Protein 2IAI (pdb70)

Radius of gyration: 21.08 Å; Cα contacts (8 Å, |Δi|>4): 193; chains: 1; bounding box: 39×61×48 Å

Nearest PDB structures (foldseek):
  2iai-assembly1_A-2  TM=1.004E+00  e=5.930E-26  Streptomyces coelicolor
  3dcf-assembly1_B  TM=7.028E-01  e=6.590E-08  Thermobifida fusca YX
  5k7f-assembly1_A  TM=7.751E-01  e=2.419E-06  Myxococcus xanthus DK 1622
  3him-assembly1_A  TM=7.488E-01  e=5.216E-06  Rhodococcus jostii
  5gpa-assembly1_A  TM=6.354E-01  e=1.652E-05  Halalkalibacterium halodurans C-125

B-factor: mean 28.63, std 7.21, range [17.25, 61.64]

Organism: Streptomyces coelicolor (strain ATCC BAA-471 / A3(2) / M145) (NCBI:txid100226)

Structure (mmCIF, N/CA/C/O backbone):
data_2IAI
#
_entry.id   2IAI
#
_cell.length_a   61.308
_cell.length_b   61.308
_cell.length_c   113.865
_cell.angle_alpha   90.00
_cell.angle_beta   90.00
_cell.angle_gamma   120.00
#
_symmetry.space_group_name_H-M   'P 32 2 1'
#
loop_
_entity.id
_entity.type
_entity.pdbx_description
1 polymer 'Putative transcriptional regulator SCO3833'
2 water water
#
loop_
_atom_site.group_PDB
_atom_site.id
_atom_site.type_symbol
_atom_site.label_atom_id
_atom_site.label_alt_id
_atom_site.label_comp_id
_atom_site.label_asym_id
_atom_site.label_entity_id
_atom_site.label_seq_id
_atom_site.pdbx_PDB_ins_code
_atom_site.Cartn_x
_atom_site.Cartn_y
_atom_site.Cartn_z
_atom_site.occupancy
_atom_site.B_iso_or_equiv
_atom_site.auth_seq_id
_atom_site.auth_comp_id
_atom_site.auth_asym_id
_atom_site.auth_atom_id
_atom_site.pdbx_PDB_model_num
ATOM 1 N N . GLY A 1 13 ? 38.142 13.949 -14.236 1.00 44.57 -8 GLY A N 1
ATOM 2 C CA . GLY A 1 13 ? 37.110 14.883 -14.780 1.00 43.52 -8 GLY A CA 1
ATOM 3 C C . GLY A 1 13 ? 36.054 14.056 -15.494 1.00 42.60 -8 GLY A C 1
ATOM 4 O O . GLY A 1 13 ? 36.114 12.823 -15.485 1.00 43.65 -8 GLY A O 1
ATOM 5 N N . ARG A 1 14 ? 35.092 14.708 -16.129 1.00 40.46 -7 ARG A N 1
ATOM 6 C CA . ARG A 1 14 ? 34.088 13.968 -16.877 1.00 38.30 -7 ARG A CA 1
ATOM 7 C C . ARG A 1 14 ? 34.728 13.533 -18.195 1.00 37.99 -7 ARG A C 1
ATOM 8 O O . ARG A 1 14 ? 35.375 14.366 -18.847 1.00 40.47 -7 ARG A O 1
ATOM 16 N N . GLU A 1 15 ? 34.573 12.264 -18.566 1.00 34.25 -6 GLU A N 1
ATOM 17 C CA . GLU A 1 15 ? 35.131 11.757 -19.807 1.00 35.36 -6 GLU A CA 1
ATOM 18 C C . GLU A 1 15 ? 34.010 11.580 -20.819 1.00 32.31 -6 GLU A C 1
ATOM 19 O O . GLU A 1 15 ? 33.005 11.020 -20.518 1.00 31.55 -6 GLU A O 1
ATOM 25 N N . ASN A 1 16 ? 34.251 12.015 -22.074 1.00 31.42 -5 ASN A N 1
ATOM 26 C CA . ASN A 1 16 ? 33.277 11.890 -23.137 1.00 30.95 -5 ASN A CA 1
ATOM 27 C C . ASN A 1 16 ? 33.104 10.397 -23.384 1.00 28.97 -5 ASN A C 1
ATOM 28 O O . ASN A 1 16 ? 34.109 9.650 -23.493 1.00 31.05 -5 ASN A O 1
ATOM 33 N N . LEU A 1 17 ? 31.831 9.960 -23.437 1.00 30.94 -4 LEU A N 1
ATOM 34 C CA . LEU A 1 17 ? 31.523 8.577 -23.750 1.00 30.56 -4 LEU A CA 1
ATOM 35 C C . LEU A 1 17 ? 31.346 8.284 -25.234 1.00 31.57 -4 LEU A C 1
ATOM 36 O O . LEU A 1 17 ? 31.187 7.106 -25.637 1.00 32.44 -4 LEU A O 1
ATOM 41 N N . TYR A 1 18 ? 31.421 9.341 -26.040 1.00 31.39 -3 TYR A N 1
ATOM 42 C CA . TYR A 1 18 ? 31.167 9.228 -27.472 1.00 31.71 -3 TYR A CA 1
ATOM 43 C C . TYR A 1 18 ? 29.851 8.492 -27.734 1.00 30.53 -3 TYR A C 1
ATOM 44 O O . TYR A 1 18 ? 29.768 7.557 -28.516 1.00 30.58 -3 TYR A O 1
ATOM 53 N N . PHE A 1 19 ? 28.802 8.992 -27.094 1.00 29.72 -2 PHE A N 1
ATOM 54 C CA . PHE A 1 19 ? 27.461 8.489 -27.331 1.00 30.12 -2 PHE A CA 1
ATOM 55 C C . PHE A 1 19 ? 26.455 9.552 -26.977 1.00 31.11 -2 PHE A C 1
ATOM 56 O O . PHE A 1 19 ? 26.189 9.805 -25.797 1.00 31.22 -2 PHE A O 1
ATOM 64 N N . GLN A 1 20 ? 25.929 10.200 -28.004 1.00 30.50 -1 GLN A N 1
ATOM 65 C CA . GLN A 1 20 ? 24.839 11.174 -27.863 1.00 30.70 -1 GLN A CA 1
ATOM 66 C C . GLN A 1 20 ? 25.161 12.233 -26.800 1.00 31.05 -1 GLN A C 1
ATOM 67 O O . GLN A 1 20 ? 24.309 12.681 -26.074 1.00 31.86 -1 GLN A O 1
ATOM 73 N N . GLY A 1 21 ? 26.408 12.676 -26.785 1.00 31.13 0 GLY A N 1
ATOM 74 C CA . GLY A 1 21 ? 26.794 13.688 -25.852 1.00 30.67 0 GLY A CA 1
ATOM 75 C C . GLY A 1 21 ? 27.013 13.304 -24.406 1.00 31.56 0 GLY A C 1
ATOM 76 O O . GLY A 1 21 ? 27.294 14.183 -23.586 1.00 33.20 0 GLY A O 1
ATOM 85 N N . THR A 1 23 ? 28.603 11.807 -20.955 1.00 30.64 2 THR A N 1
ATOM 86 C CA . THR A 1 23 ? 29.920 11.737 -20.336 1.00 31.12 2 THR A CA 1
ATOM 87 C C . THR A 1 23 ? 29.853 10.858 -19.094 1.00 30.65 2 THR A C 1
ATOM 88 O O . THR A 1 23 ? 28.793 10.584 -18.565 1.00 30.45 2 THR A O 1
ATOM 92 N N . THR A 1 24 ? 31.028 10.472 -18.569 1.00 30.80 3 THR A N 1
ATOM 93 C CA . THR A 1 24 ? 31.088 9.944 -17.225 1.00 31.78 3 THR A CA 1
ATOM 94 C C . THR A 1 24 ? 30.881 11.106 -16.206 1.00 32.42 3 THR A C 1
ATOM 95 O O . THR A 1 24 ? 30.916 12.301 -16.560 1.00 33.11 3 THR A O 1
ATOM 99 N N . ALA A 1 25 ? 30.692 10.730 -14.947 1.00 33.54 4 ALA A N 1
ATOM 100 C CA . ALA A 1 25 ? 30.835 11.663 -13.840 1.00 34.37 4 ALA A CA 1
ATOM 101 C C . ALA A 1 25 ? 32.261 11.584 -13.337 1.00 35.80 4 ALA A C 1
ATOM 102 O O . ALA A 1 25 ? 32.931 10.567 -13.514 1.00 38.67 4 ALA A O 1
ATOM 104 N N . LYS A 1 26 ? 32.719 12.606 -12.631 1.00 37.17 5 LYS A N 1
ATOM 105 C CA . LYS A 1 26 ? 34.082 12.528 -12.045 1.00 37.91 5 LYS A CA 1
ATOM 106 C C . LYS A 1 26 ? 34.087 11.691 -10.789 1.00 39.08 5 LYS A C 1
ATOM 107 O O . LYS A 1 26 ? 33.021 11.307 -10.303 1.00 39.28 5 LYS A O 1
ATOM 109 N N . THR A 1 31 ? 35.851 8.752 0.449 1.00 40.61 10 THR A N 1
ATOM 110 C CA . THR A 1 31 ? 36.117 7.343 0.791 1.00 40.41 10 THR A CA 1
ATOM 111 C C . THR A 1 31 ? 35.040 6.747 1.735 1.00 39.66 10 THR A C 1
ATOM 112 O O . THR A 1 31 ? 35.154 6.817 2.994 1.00 38.45 10 THR A O 1
ATOM 116 N N . PRO A 1 32 ? 33.994 6.120 1.143 1.00 37.98 11 PRO A N 1
ATOM 117 C CA . PRO A 1 32 ? 32.940 5.570 1.958 1.00 37.76 11 PRO A CA 1
ATOM 118 C C . PRO A 1 32 ? 33.290 4.250 2.680 1.00 37.66 11 PRO A C 1
ATOM 119 O O . PRO A 1 32 ? 32.519 3.824 3.553 1.00 37.51 11 PRO A O 1
ATOM 123 N N . GLU A 1 33 ? 34.388 3.581 2.297 1.00 37.02 12 GLU A N 1
ATOM 124 C CA . GLU A 1 33 ? 34.804 2.340 2.996 1.00 35.16 12 GLU A CA 1
ATOM 125 C C . GLU A 1 33 ? 35.367 2.731 4.357 1.00 34.04 12 GLU A C 1
ATOM 126 O O . GLU A 1 33 ? 35.870 3.862 4.505 1.00 34.00 12 GLU A O 1
ATOM 129 N N . THR A 1 34 ? 35.354 1.797 5.334 1.00 31.31 13 THR A N 1
ATOM 130 C CA . THR A 1 34 ? 35.862 2.095 6.657 1.00 29.99 13 THR A CA 1
ATOM 131 C C . THR A 1 34 ? 37.382 2.105 6.641 1.00 28.20 13 THR A C 1
ATOM 132 O O . THR A 1 34 ? 38.008 1.528 5.765 1.00 26.25 13 THR A O 1
ATOM 136 N N . LEU A 1 35 ? 37.991 2.713 7.662 1.00 28.43 14 LEU A N 1
ATOM 137 C CA . LEU A 1 35 ? 39.455 2.671 7.735 1.00 27.51 14 LEU A CA 1
ATOM 138 C C . LEU A 1 35 ? 39.969 1.239 7.745 1.00 27.11 14 LEU A C 1
ATOM 139 O O . LEU A 1 35 ? 40.946 0.894 7.059 1.00 27.48 14 LEU A O 1
ATOM 144 N N . LEU A 1 36 ? 39.356 0.392 8.550 1.00 26.06 15 LEU A N 1
ATOM 145 C CA . LEU A 1 36 ? 39.771 -1.013 8.553 1.00 27.28 15 LEU A CA 1
ATOM 146 C C . LEU A 1 36 ? 39.690 -1.666 7.187 1.00 26.48 15 LEU A C 1
ATOM 147 O O . LEU A 1 36 ? 40.610 -2.400 6.794 1.00 25.85 15 LEU A O 1
ATOM 152 N N . SER A 1 37 ? 38.593 -1.485 6.459 1.00 26.91 16 SER A N 1
ATOM 153 C CA . SER A 1 37 ? 38.464 -2.165 5.194 1.00 27.83 16 SER A CA 1
ATOM 154 C C . SER A 1 37 ? 39.516 -1.619 4.194 1.00 27.44 16 SER A C 1
ATOM 155 O O . SER A 1 37 ? 40.052 -2.389 3.404 1.00 28.27 16 SER A O 1
ATOM 158 N N . VAL A 1 38 ? 39.808 -0.323 4.235 1.00 26.92 17 VAL A N 1
ATOM 159 C CA . VAL A 1 38 ? 40.882 0.285 3.419 1.00 27.04 17 VAL A CA 1
ATOM 160 C C . VAL A 1 38 ? 42.241 -0.336 3.751 1.00 26.92 17 VAL A C 1
ATOM 161 O O . VAL A 1 38 ? 43.011 -0.762 2.869 1.00 26.07 17 VAL A O 1
ATOM 165 N N . ALA A 1 39 ? 42.516 -0.381 5.039 1.00 26.33 18 ALA A N 1
ATOM 166 C CA . ALA A 1 39 ? 43.785 -0.913 5.516 1.00 27.12 18 ALA A CA 1
ATOM 167 C C . ALA A 1 39 ? 43.957 -2.349 5.107 1.00 25.81 18 ALA A C 1
ATOM 168 O O . ALA A 1 39 ? 45.059 -2.762 4.688 1.00 26.79 18 ALA A O 1
ATOM 170 N N . VAL A 1 40 ? 42.909 -3.158 5.252 1.00 26.21 19 VAL A N 1
ATOM 171 C CA . VAL A 1 40 ? 42.998 -4.558 4.842 1.00 26.40 19 VAL A CA 1
ATOM 172 C C . VAL A 1 40 ? 43.359 -4.656 3.350 1.00 26.32 19 VAL A C 1
ATOM 173 O O . VAL A 1 40 ? 44.195 -5.474 2.985 1.00 25.65 19 VAL A O 1
ATOM 177 N N . GLN A 1 41 ? 42.738 -3.833 2.522 1.00 26.47 20 GLN A N 1
ATOM 178 C CA . GLN A 1 41 ? 43.046 -3.858 1.078 1.00 27.01 20 GLN A CA 1
ATOM 179 C C . GLN A 1 41 ? 44.530 -3.552 0.827 1.00 27.20 20 GLN A C 1
ATOM 180 O O . GLN A 1 41 ? 45.141 -4.186 -0.007 1.00 27.19 20 GLN A O 1
ATOM 183 N N . VAL A 1 42 ? 45.066 -2.534 1.497 1.00 25.65 21 VAL A N 1
ATOM 184 C CA . VAL A 1 42 ? 46.468 -2.132 1.338 1.00 26.20 21 VAL A CA 1
ATOM 185 C C . VAL A 1 42 ? 47.386 -3.252 1.825 1.00 24.84 21 VAL A C 1
ATOM 186 O O . VAL A 1 42 ? 48.354 -3.614 1.135 1.00 24.19 21 VAL A O 1
ATOM 190 N N . PHE A 1 43 ? 47.045 -3.841 2.983 1.00 24.05 22 PHE A N 1
ATOM 191 C CA . PHE A 1 43 ? 47.852 -4.925 3.539 1.00 25.23 22 PHE A CA 1
ATOM 192 C C . PHE A 1 43 ? 47.902 -6.128 2.562 1.00 25.61 22 PHE A C 1
ATOM 193 O O . PHE A 1 43 ? 48.926 -6.740 2.387 1.00 26.09 22 PHE A O 1
ATOM 201 N N A ILE A 1 44 ? 46.778 -6.488 1.960 0.50 25.44 23 ILE A N 1
ATOM 202 N N B ILE A 1 44 ? 46.754 -6.451 1.974 0.50 25.05 23 ILE A N 1
ATOM 203 C CA A ILE A 1 44 ? 46.788 -7.587 0.994 0.50 25.58 23 ILE A CA 1
ATOM 204 C CA B ILE A 1 44 ? 46.617 -7.514 0.969 0.50 25.07 23 ILE A CA 1
ATOM 205 C C A ILE A 1 44 ? 47.655 -7.225 -0.206 0.50 26.17 23 ILE A C 1
ATOM 206 C C B ILE A 1 44 ? 47.462 -7.261 -0.287 0.50 25.88 23 ILE A C 1
ATOM 207 O O A ILE A 1 44 ? 48.505 -8.005 -0.617 0.50 26.08 23 ILE A O 1
ATOM 208 O O B ILE A 1 44 ? 48.030 -8.181 -0.872 0.50 25.90 23 ILE A O 1
ATOM 217 N N . GLU A 1 45 ? 47.498 -6.009 -0.713 1.00 26.62 24 GLU A N 1
ATOM 218 C CA . GLU A 1 45 ? 48.268 -5.598 -1.883 1.00 28.32 24 GLU A CA 1
ATOM 219 C C . GLU A 1 45 ? 49.782 -5.571 -1.673 1.00 27.34 24 GLU A C 1
ATOM 220 O O . GLU A 1 45 ? 50.546 -6.135 -2.504 1.00 27.38 24 GLU A O 1
ATOM 226 N N . ARG A 1 46 ? 50.184 -4.938 -0.570 1.00 26.11 25 ARG A N 1
ATOM 227 C CA . ARG A 1 46 ? 51.577 -4.585 -0.264 1.00 27.62 25 ARG A CA 1
ATOM 228 C C . ARG A 1 46 ? 52.259 -5.564 0.687 1.00 28.04 25 ARG A C 1
ATOM 229 O O . ARG A 1 46 ? 53.503 -5.576 0.771 1.00 29.58 25 ARG A O 1
ATOM 237 N N . GLY A 1 47 ? 51.455 -6.394 1.339 1.00 27.92 26 GLY A N 1
ATOM 238 C CA . GLY A 1 47 ? 51.896 -7.137 2.525 1.00 27.43 26 GLY A CA 1
ATOM 239 C C . GLY A 1 47 ? 51.890 -6.213 3.755 1.00 27.40 26 GLY A C 1
ATOM 240 O O . GLY A 1 47 ? 52.144 -5.016 3.656 1.00 27.39 26 GLY A O 1
ATOM 241 N N . TYR A 1 48 ? 51.625 -6.767 4.929 1.00 27.34 27 TYR A N 1
ATOM 242 C CA . TYR A 1 48 ? 51.657 -5.959 6.125 1.00 27.77 27 TYR A CA 1
ATOM 243 C C . TYR A 1 48 ? 53.003 -5.241 6.319 1.00 27.93 27 TYR A C 1
ATOM 244 O O . TYR A 1 48 ? 53.015 -4.074 6.619 1.00 28.08 27 TYR A O 1
ATOM 253 N N . ASP A 1 49 ? 54.109 -5.951 6.198 1.00 29.87 28 ASP A N 1
ATOM 254 C CA . ASP A 1 49 ? 55.416 -5.350 6.539 1.00 31.43 28 ASP A CA 1
ATOM 255 C C . ASP A 1 49 ? 55.732 -4.162 5.638 1.00 32.48 28 ASP A C 1
ATOM 256 O O . ASP A 1 49 ? 56.255 -3.111 6.085 1.00 32.04 28 ASP A O 1
ATOM 261 N N . GLY A 1 50 ? 55.380 -4.349 4.371 1.00 32.02 29 GLY A N 1
ATOM 262 C CA . GLY A 1 50 ? 55.639 -3.389 3.328 1.00 32.73 29 GLY A CA 1
ATOM 263 C C . GLY A 1 50 ? 54.671 -2.232 3.263 1.00 33.04 29 GLY A C 1
ATOM 264 O O . GLY A 1 50 ? 54.867 -1.314 2.450 1.00 33.32 29 GLY A O 1
ATOM 265 N N . THR A 1 51 ? 53.647 -2.242 4.121 1.00 31.25 30 THR A N 1
ATOM 266 C CA . THR A 1 51 ? 52.718 -1.108 4.240 1.00 30.26 30 THR A CA 1
ATOM 267 C C . THR A 1 51 ? 53.205 -0.078 5.240 1.00 31.36 30 THR A C 1
ATOM 268 O O . THR A 1 51 ? 53.572 -0.387 6.389 1.00 31.28 30 THR A O 1
ATOM 272 N N . SER A 1 52 ? 53.226 1.184 4.790 1.00 31.17 31 SER A N 1
ATOM 273 C CA . SER A 1 52 ? 53.553 2.297 5.653 1.00 30.83 31 SER A CA 1
ATOM 274 C C . SER A 1 52 ? 52.325 3.123 6.026 1.00 29.30 31 SER A C 1
ATOM 275 O O . SER A 1 52 ? 51.269 3.022 5.442 1.00 30.09 31 SER A O 1
ATOM 286 N N . GLU A 1 54 ? 52.106 6.188 5.479 1.00 30.55 33 GLU A N 1
ATOM 287 C CA . GLU A 1 54 ? 51.847 7.045 4.339 1.00 29.93 33 GLU A CA 1
ATOM 288 C C . GLU A 1 54 ? 50.975 6.339 3.330 1.00 29.34 33 GLU A C 1
ATOM 289 O O . GLU A 1 54 ? 50.076 6.975 2.778 1.00 29.12 33 GLU A O 1
ATOM 295 N N . HIS A 1 55 ? 51.242 5.057 3.068 1.00 28.95 34 HIS A N 1
ATOM 296 C CA . HIS A 1 55 ? 50.337 4.315 2.172 1.00 28.33 34 HIS A CA 1
ATOM 297 C C . HIS A 1 55 ? 48.916 4.367 2.670 1.00 28.17 34 HIS A C 1
ATOM 298 O O . HIS A 1 55 ? 47.995 4.539 1.894 1.00 28.16 34 HIS A O 1
ATOM 305 N N . LEU A 1 56 ? 48.734 4.106 3.976 1.00 28.00 35 LEU A N 1
ATOM 306 C CA . LEU A 1 56 ? 47.402 4.043 4.567 1.00 27.63 35 LEU A CA 1
ATOM 307 C C . LEU A 1 56 ? 46.712 5.396 4.501 1.00 28.70 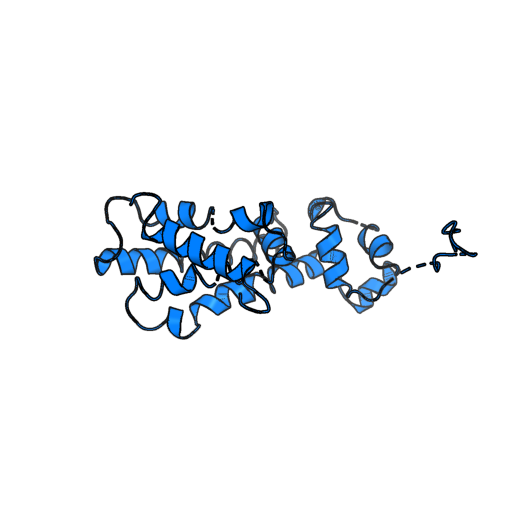35 LEU A C 1
ATOM 308 O O . LEU A 1 56 ? 45.507 5.468 4.188 1.00 28.07 35 LEU A O 1
ATOM 313 N N . SER A 1 57 ? 47.455 6.468 4.811 1.00 29.16 36 SER A N 1
ATOM 314 C CA . SER A 1 57 ? 46.912 7.814 4.711 1.00 29.71 36 SER A CA 1
ATOM 315 C C . SER A 1 57 ? 46.490 8.144 3.277 1.00 30.75 36 SER A C 1
ATOM 316 O O . SER A 1 57 ? 45.400 8.715 3.046 1.00 31.35 36 SER A O 1
ATOM 319 N N . LYS A 1 58 ? 47.361 7.836 2.320 1.00 30.72 37 LYS A N 1
ATOM 320 C CA . LYS A 1 58 ? 47.064 8.130 0.906 1.00 30.54 37 LYS A CA 1
ATOM 321 C C . LYS A 1 58 ? 45.865 7.307 0.448 1.00 30.98 37 LYS A C 1
ATOM 322 O O . LYS A 1 58 ? 45.018 7.825 -0.264 1.00 31.17 37 LYS A O 1
ATOM 324 N N . ALA A 1 59 ? 45.793 6.041 0.872 1.00 31.54 38 ALA A N 1
ATOM 325 C CA . ALA A 1 59 ? 44.652 5.170 0.551 1.00 31.59 38 ALA A CA 1
ATOM 326 C C . ALA A 1 59 ? 43.305 5.581 1.200 1.00 31.84 38 ALA A C 1
ATOM 327 O O . ALA A 1 59 ? 42.242 5.510 0.538 1.00 32.63 38 ALA A O 1
ATOM 329 N N . ALA A 1 60 ? 43.329 5.981 2.486 1.00 32.31 39 ALA A N 1
ATOM 330 C CA . ALA A 1 60 ? 42.093 6.355 3.180 1.00 32.26 39 ALA A CA 1
ATOM 331 C C . ALA A 1 60 ? 41.726 7.810 2.845 1.00 32.44 39 ALA A C 1
ATOM 332 O O . ALA A 1 60 ? 40.609 8.223 3.099 1.00 33.41 39 ALA A O 1
ATOM 334 N N . GLY A 1 61 ? 42.669 8.591 2.320 1.00 32.25 40 GLY A N 1
ATOM 335 C CA . GLY A 1 61 ? 42.405 9.988 1.988 1.00 32.00 40 GLY A CA 1
ATOM 336 C C . GLY A 1 61 ? 42.316 10.947 3.164 1.00 32.42 40 GLY A C 1
ATOM 337 O O . GLY A 1 61 ? 41.711 12.006 3.059 1.00 32.41 40 GLY A O 1
ATOM 338 N N . ILE A 1 62 ? 42.930 10.573 4.282 1.00 32.91 41 ILE A N 1
ATOM 339 C CA . ILE A 1 62 ? 42.982 11.405 5.483 1.00 33.45 41 ILE A CA 1
ATOM 340 C C . ILE A 1 62 ? 44.389 11.469 6.006 1.00 32.50 41 ILE A C 1
ATOM 341 O O . ILE A 1 62 ? 45.237 10.607 5.684 1.00 32.56 41 ILE A O 1
ATOM 346 N N . SER A 1 63 ? 44.628 12.445 6.875 1.00 30.20 42 SER A N 1
ATOM 347 C CA . SER A 1 63 ? 45.986 12.699 7.331 1.00 30.80 42 SER A CA 1
ATOM 348 C C . SER A 1 63 ? 46.472 11.688 8.363 1.00 29.69 42 SER A C 1
ATOM 349 O O . SER A 1 63 ? 45.678 11.037 9.031 1.00 29.15 42 SER A O 1
ATOM 352 N N . LYS A 1 64 ? 47.788 11.568 8.480 1.00 30.61 43 LYS A N 1
ATOM 353 C CA . LYS A 1 64 ? 48.376 10.748 9.534 1.00 32.64 43 LYS A CA 1
ATOM 354 C C . LYS A 1 64 ? 47.871 11.174 10.915 1.00 31.48 43 LYS A C 1
ATOM 355 O O . LYS A 1 64 ? 47.541 10.318 11.745 1.00 31.02 43 LYS A O 1
ATOM 361 N N . SER A 1 65 ? 47.777 12.480 11.154 1.00 30.83 44 SER A N 1
ATOM 362 C CA . SER A 1 65 ? 47.196 12.979 12.398 1.00 30.97 44 SER A CA 1
ATOM 363 C C . SER A 1 65 ? 45.776 12.493 12.608 1.00 29.72 44 SER A C 1
ATOM 364 O O . SER A 1 65 ? 45.441 11.981 13.703 1.00 29.74 44 SER A O 1
ATOM 367 N N . SER A 1 66 ? 44.966 12.606 11.564 1.00 28.35 45 SER A N 1
ATOM 368 C CA . SER A 1 66 ? 43.560 12.191 11.613 1.00 29.57 45 SER A CA 1
ATOM 369 C C . SER A 1 66 ? 43.369 10.695 11.960 1.00 28.24 45 SER A C 1
ATOM 370 O O . SER A 1 66 ? 42.371 10.295 12.597 1.00 25.27 45 SER A O 1
ATOM 373 N N . ILE A 1 67 ? 44.320 9.854 11.537 1.00 27.20 46 ILE A N 1
ATOM 374 C CA . ILE A 1 67 ? 44.223 8.411 11.813 1.00 27.34 46 ILE A CA 1
ATOM 375 C C . ILE A 1 67 ? 44.285 8.111 13.318 1.00 25.18 46 ILE A C 1
ATOM 376 O O . ILE A 1 67 ? 43.732 7.116 13.772 1.00 26.42 46 ILE A O 1
ATOM 381 N N . TYR A 1 68 ? 44.912 8.992 14.092 1.00 24.72 47 TYR A N 1
ATOM 382 C CA . TYR A 1 68 ? 44.963 8.829 15.582 1.00 24.92 47 TYR A CA 1
ATOM 383 C C . TYR A 1 68 ? 43.606 8.983 16.277 1.00 25.07 47 TYR A C 1
ATOM 384 O O . TYR A 1 68 ? 43.473 8.611 17.446 1.00 25.22 47 TYR A O 1
ATOM 393 N N . HIS A 1 69 ? 42.593 9.505 15.575 1.00 24.18 48 HIS A N 1
ATOM 394 C CA . HIS A 1 69 ? 41.255 9.427 16.111 1.00 23.96 48 HIS A CA 1
ATOM 395 C C . HIS A 1 69 ? 40.774 7.965 16.146 1.00 25.99 48 HIS A C 1
ATOM 396 O O . HIS A 1 69 ? 39.734 7.688 16.758 1.00 26.97 48 HIS A O 1
ATOM 403 N N . HIS A 1 70 ? 41.477 7.080 15.426 1.00 24.75 49 HIS A N 1
ATOM 404 C CA . HIS A 1 70 ? 41.028 5.688 15.211 1.00 25.28 49 HIS A CA 1
ATOM 405 C C . HIS A 1 70 ? 41.928 4.624 15.787 1.00 25.23 49 HIS A C 1
ATOM 406 O O . HIS A 1 70 ? 41.441 3.674 16.395 1.00 26.18 49 HIS A O 1
ATOM 413 N N . VAL A 1 71 ? 43.244 4.732 15.543 1.00 23.22 50 VAL A N 1
ATOM 414 C CA . VAL A 1 71 ? 44.215 3.743 15.908 1.00 23.69 50 VAL A CA 1
ATOM 415 C C . VAL A 1 71 ? 45.568 4.413 16.193 1.00 23.93 50 VAL A C 1
ATOM 416 O O . VAL A 1 71 ? 45.853 5.514 15.687 1.00 24.32 50 VAL A O 1
ATOM 420 N N . THR A 1 72 ? 46.424 3.656 16.884 1.00 24.17 51 THR A N 1
ATOM 421 C CA . THR A 1 72 ? 47.807 4.097 17.074 1.00 23.73 51 THR A CA 1
ATOM 422 C C . THR A 1 72 ? 48.724 3.889 15.856 1.00 25.21 51 THR A C 1
ATOM 423 O O . THR A 1 72 ? 49.801 4.510 15.759 1.00 27.02 51 THR A O 1
ATOM 427 N N . GLY A 1 73 ? 48.331 2.999 14.937 1.00 25.57 52 GLY A N 1
ATOM 428 C CA . GLY A 1 73 ? 49.174 2.694 13.812 1.00 24.96 52 GLY A CA 1
ATOM 429 C C . GLY A 1 73 ? 48.712 1.413 13.140 1.00 25.16 52 GLY A C 1
ATOM 430 O O . GLY A 1 73 ? 47.600 0.922 13.419 1.00 25.79 52 GLY A O 1
ATOM 431 N N . LYS A 1 74 ? 49.556 0.886 12.264 1.00 24.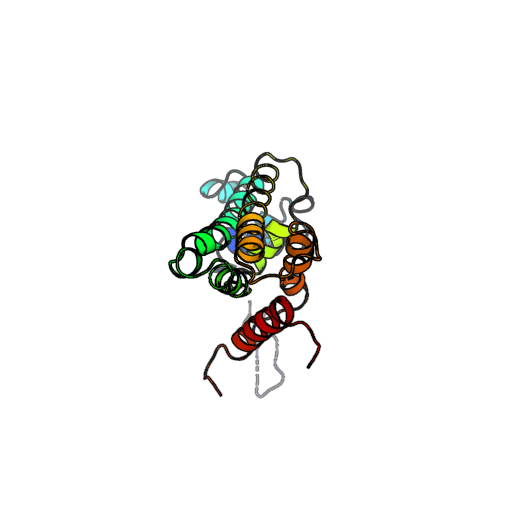24 53 LYS A N 1
ATOM 432 C CA . LYS A 1 74 ? 49.113 -0.244 11.452 1.00 24.86 53 LYS A CA 1
ATOM 433 C C . LYS A 1 74 ? 48.998 -1.519 12.238 1.00 24.93 53 LYS A C 1
ATOM 434 O O . LYS A 1 74 ? 48.237 -2.372 11.831 1.00 25.63 53 LYS A O 1
ATOM 440 N N . GLU A 1 75 ? 49.761 -1.694 13.311 1.00 25.65 54 GLU A N 1
ATOM 441 C CA . GLU A 1 75 ? 49.679 -2.968 14.045 1.00 25.41 54 GLU A CA 1
ATOM 442 C C . GLU A 1 75 ? 48.261 -3.119 14.601 1.00 25.70 54 GLU A C 1
ATOM 443 O O . GLU A 1 75 ? 47.697 -4.196 14.603 1.00 24.66 54 GLU A O 1
ATOM 449 N N . GLU A 1 76 ? 47.714 -2.039 15.154 1.00 26.43 55 GLU A N 1
ATOM 450 C CA . GLU A 1 76 ? 46.364 -2.094 15.680 1.00 27.18 55 GLU A CA 1
ATOM 451 C C . GLU A 1 76 ? 45.322 -2.434 14.605 1.00 25.09 55 GLU A C 1
ATOM 452 O O . GLU A 1 76 ? 44.385 -3.198 14.846 1.00 26.59 55 GLU A O 1
ATOM 458 N N . LEU A 1 77 ? 45.472 -1.871 13.406 1.00 26.33 56 LEU A N 1
ATOM 459 C CA . LEU A 1 77 ? 44.607 -2.253 12.296 1.00 26.19 56 LEU A CA 1
ATOM 460 C C . LEU A 1 77 ? 44.767 -3.733 11.914 1.00 26.91 56 LEU A C 1
ATOM 461 O O . LEU A 1 77 ? 43.778 -4.456 11.742 1.00 26.58 56 LEU A O 1
ATOM 466 N N . LEU A 1 78 ? 45.991 -4.230 11.904 1.00 25.89 57 LEU A N 1
ATOM 467 C CA . LEU A 1 78 ? 46.191 -5.669 11.659 1.00 25.68 57 LEU A CA 1
ATOM 468 C C . LEU A 1 78 ? 45.505 -6.502 12.736 1.00 25.09 57 LEU A C 1
ATOM 469 O O . LEU A 1 78 ? 44.860 -7.522 12.462 1.00 25.26 57 LEU A O 1
ATOM 474 N N . ARG A 1 79 ? 45.708 -6.107 13.977 1.00 25.57 58 ARG A N 1
ATOM 475 C CA . ARG A 1 79 ? 45.057 -6.797 15.088 1.00 25.04 58 ARG A CA 1
ATOM 476 C C . ARG A 1 79 ? 43.571 -6.904 14.906 1.00 25.36 58 ARG A C 1
ATOM 477 O O . ARG A 1 79 ? 42.972 -7.956 15.100 1.00 25.25 58 ARG A O 1
ATOM 485 N N . ARG A 1 80 ? 42.940 -5.765 14.587 1.00 25.31 59 ARG A N 1
ATOM 486 C CA . ARG A 1 80 ? 41.505 -5.787 14.331 1.00 26.78 59 ARG A CA 1
ATOM 487 C C . ARG A 1 80 ? 41.098 -6.764 13.222 1.00 26.37 59 ARG A C 1
ATOM 488 O O . ARG A 1 80 ? 40.099 -7.502 13.319 1.00 27.86 59 ARG A O 1
ATOM 496 N N . ALA A 1 81 ? 41.899 -6.787 12.159 1.00 26.09 60 ALA A N 1
ATOM 497 C CA . ALA A 1 81 ? 41.665 -7.663 11.024 1.00 26.22 60 ALA A CA 1
ATOM 498 C C . ALA A 1 81 ? 41.799 -9.123 11.370 1.00 26.52 60 ALA A C 1
ATOM 499 O O . ALA A 1 81 ? 40.880 -9.923 11.137 1.00 27.29 60 ALA A O 1
ATOM 501 N N . VAL A 1 82 ? 42.906 -9.494 12.013 1.00 25.32 61 VAL A N 1
ATOM 502 C CA . VAL A 1 82 ? 43.121 -10.930 12.312 1.00 25.55 61 VAL A CA 1
ATOM 503 C C . VAL A 1 82 ? 42.197 -11.390 13.436 1.00 24.58 61 VAL A C 1
ATOM 504 O O . VAL A 1 82 ? 41.773 -12.528 13.433 1.00 25.57 61 VAL A O 1
ATOM 508 N N . SER A 1 83 ? 41.854 -10.511 14.378 1.00 23.18 62 SER A N 1
ATOM 509 C CA . SER A 1 83 ? 40.867 -10.802 15.411 1.00 23.53 62 SER A CA 1
ATOM 510 C C . SER A 1 83 ? 39.507 -11.135 14.760 1.00 22.57 62 SER A C 1
ATOM 511 O O . SER A 1 83 ? 38.853 -12.098 15.193 1.00 23.26 62 SER A O 1
ATOM 514 N N A ARG A 1 84 ? 39.098 -10.415 13.723 0.50 22.19 63 ARG A N 1
ATOM 515 N N B ARG A 1 84 ? 39.078 -10.395 13.725 0.50 23.56 63 ARG A N 1
ATOM 516 C CA A ARG A 1 84 ? 37.833 -10.714 13.091 0.50 22.55 63 ARG A CA 1
ATOM 517 C CA B ARG A 1 84 ? 37.818 -10.702 13.020 0.50 24.09 63 ARG A CA 1
ATOM 518 C C A ARG A 1 84 ? 37.848 -12.116 12.461 0.50 22.34 63 ARG A C 1
ATOM 519 C C B ARG A 1 84 ? 37.864 -12.134 12.499 0.50 23.27 63 ARG A C 1
ATOM 520 O O A ARG A 1 84 ? 36.896 -12.854 12.564 0.50 23.38 63 ARG A O 1
ATOM 521 O O B ARG A 1 84 ? 36.965 -12.917 12.739 0.50 24.28 63 ARG A O 1
ATOM 536 N N . ALA A 1 85 ? 38.947 -12.473 11.797 1.00 22.12 64 ALA A N 1
ATOM 537 C CA . ALA A 1 85 ? 39.124 -13.788 11.151 1.00 21.05 64 ALA A CA 1
ATOM 538 C C . ALA A 1 85 ? 39.122 -14.877 12.238 1.00 22.24 64 ALA A C 1
ATOM 539 O O . ALA A 1 85 ? 38.437 -15.884 12.098 1.00 21.92 64 ALA A O 1
ATOM 541 N N . LEU A 1 86 ? 39.877 -14.656 13.307 1.00 21.26 65 LEU A N 1
ATOM 542 C CA . LEU A 1 86 ? 40.020 -15.689 14.357 1.00 22.01 65 LEU A CA 1
ATOM 543 C C . LEU A 1 86 ? 38.678 -15.863 15.052 1.00 21.98 65 LEU A C 1
ATOM 544 O O . LEU A 1 86 ? 38.300 -16.996 15.399 1.00 22.19 65 LEU A O 1
ATOM 549 N N . ASP A 1 87 ? 37.961 -14.779 15.307 1.00 22.69 66 ASP A N 1
ATOM 550 C CA . ASP A 1 87 ? 36.665 -14.899 15.985 1.00 23.18 66 ASP A CA 1
ATOM 551 C C . ASP A 1 87 ? 35.702 -15.740 15.178 1.00 22.81 66 ASP A C 1
ATOM 552 O O . ASP A 1 87 ? 34.943 -16.560 15.750 1.00 23.05 66 ASP A O 1
ATOM 557 N N . GLU A 1 88 ? 35.723 -15.576 13.855 1.00 21.73 67 GLU A N 1
ATOM 558 C CA . GLU A 1 88 ? 34.831 -16.355 13.002 1.00 23.19 67 GLU A CA 1
ATOM 559 C C . GLU A 1 88 ? 35.225 -17.813 12.970 1.00 23.11 67 GLU A C 1
ATOM 560 O O . GLU A 1 88 ? 34.350 -18.693 13.026 1.00 23.96 67 GLU A O 1
ATOM 566 N N . LEU A 1 89 ? 36.518 -18.121 12.921 1.00 23.08 68 LEU A N 1
ATOM 567 C CA . LEU A 1 89 ? 36.950 -19.500 12.896 1.00 23.01 68 LEU A CA 1
ATOM 568 C C . LEU A 1 89 ? 36.696 -20.199 14.238 1.00 23.35 68 LEU A C 1
ATOM 569 O O . LEU A 1 89 ? 36.088 -21.283 14.288 1.00 23.39 68 LEU A O 1
ATOM 574 N N . PHE A 1 90 ? 37.144 -19.622 15.351 1.00 21.44 69 PHE A N 1
ATOM 575 C CA . PHE A 1 90 ? 36.830 -20.181 16.677 1.00 22.00 69 PHE A CA 1
ATOM 576 C C . PHE A 1 90 ? 35.377 -20.296 16.901 1.00 22.22 69 PHE A C 1
ATOM 577 O O . PHE A 1 90 ? 34.954 -21.242 17.558 1.00 22.20 69 PHE A O 1
ATOM 585 N N . GLY A 1 91 ? 34.600 -19.334 16.385 1.00 20.29 70 GLY A N 1
ATOM 586 C CA . GLY A 1 91 ? 33.147 -19.375 16.578 1.00 21.16 70 GLY A CA 1
ATOM 587 C C . GLY A 1 91 ? 32.583 -20.684 16.087 1.00 20.86 70 GLY A C 1
ATOM 588 O O . GLY A 1 91 ? 31.597 -21.251 16.671 1.00 21.59 70 GLY A O 1
ATOM 589 N N . ILE A 1 92 ? 33.111 -21.181 14.976 1.00 21.50 71 ILE A N 1
ATOM 590 C CA . ILE A 1 92 ? 32.612 -22.457 14.426 1.00 20.90 71 ILE A CA 1
ATOM 591 C C . ILE A 1 92 ? 32.619 -23.599 15.478 1.00 20.54 71 ILE A C 1
ATOM 592 O O . ILE A 1 92 ? 31.647 -24.364 15.591 1.00 20.90 71 ILE A O 1
ATOM 597 N N . LEU A 1 93 ? 33.666 -23.671 16.294 1.00 21.05 72 LEU A N 1
ATOM 598 C CA . LEU A 1 93 ? 33.887 -24.805 17.124 1.00 22.02 72 LEU A CA 1
ATOM 599 C C . LEU A 1 93 ? 32.872 -24.978 18.246 1.00 21.24 72 LEU A C 1
ATOM 600 O O . LEU A 1 93 ? 32.801 -26.084 18.812 1.00 22.23 72 LEU A O 1
ATOM 605 N N . ASP A 1 94 ? 32.210 -23.895 18.642 1.00 20.74 73 ASP A N 1
ATOM 606 C CA . ASP A 1 94 ? 31.148 -23.977 19.625 1.00 21.65 73 ASP A CA 1
ATOM 607 C C . ASP A 1 94 ? 29.738 -23.823 19.105 1.00 19.89 73 ASP A C 1
ATOM 608 O O . ASP A 1 94 ? 28.787 -23.906 19.876 1.00 20.42 73 ASP A O 1
ATOM 613 N N . GLU A 1 95 ? 29.600 -23.844 17.807 1.00 20.22 74 GLU A N 1
ATOM 614 C CA . GLU A 1 95 ? 28.270 -23.924 17.225 1.00 19.71 74 GLU A CA 1
ATOM 615 C C . GLU A 1 95 ? 27.683 -25.322 17.532 1.00 19.44 74 GLU A C 1
ATOM 616 O O . GLU A 1 95 ? 28.421 -26.313 17.585 1.00 19.63 74 GLU A O 1
ATOM 622 N N . GLU A 1 96 ? 26.360 -25.397 17.685 1.00 19.32 75 GLU A N 1
ATOM 623 C CA . GLU A 1 96 ? 25.699 -26.626 18.092 1.00 20.05 75 GLU A CA 1
ATOM 624 C C . GLU A 1 96 ? 26.243 -27.857 17.365 1.00 19.63 75 GLU A C 1
ATOM 625 O O . GLU A 1 96 ? 26.640 -28.819 17.980 1.00 19.88 75 GLU A O 1
ATOM 631 N N . HIS A 1 97 ? 26.236 -27.820 16.056 1.00 19.57 76 HIS A N 1
ATOM 632 C CA . HIS A 1 97 ? 26.566 -29.039 15.278 1.00 20.11 76 HIS A CA 1
ATOM 633 C C . HIS A 1 97 ? 28.063 -29.367 15.227 1.00 20.25 76 HIS A C 1
ATOM 634 O O . HIS A 1 97 ? 28.438 -30.450 14.724 1.00 21.95 76 HIS A O 1
ATOM 641 N N . ALA A 1 98 ? 28.902 -28.490 15.774 1.00 20.91 77 ALA A N 1
ATOM 642 C CA . ALA A 1 98 ? 30.297 -28.791 16.052 1.00 20.97 77 ALA A CA 1
ATOM 643 C C . ALA A 1 98 ? 30.487 -29.464 17.402 1.00 21.38 77 ALA A C 1
ATOM 644 O O . ALA A 1 98 ? 31.598 -29.879 17.731 1.00 21.65 77 ALA A O 1
ATOM 646 N N . ARG A 1 99 ? 29.428 -29.532 18.209 1.00 20.41 78 ARG A N 1
ATOM 647 C CA . ARG A 1 99 ? 29.493 -29.902 19.612 1.00 20.20 78 ARG A CA 1
ATOM 648 C C . ARG A 1 99 ? 28.570 -31.087 19.997 1.00 20.77 78 ARG A C 1
ATOM 649 O O . ARG A 1 99 ? 28.616 -31.513 21.136 1.00 24.94 78 ARG A O 1
ATOM 657 N N . VAL A 1 100 ? 27.712 -31.531 19.078 1.00 21.68 79 VAL A N 1
ATOM 658 C CA . VAL A 1 100 ? 26.800 -32.653 19.304 1.00 20.85 79 VAL A CA 1
ATOM 659 C C . VAL A 1 100 ? 26.927 -33.649 18.169 1.00 22.98 79 VAL A C 1
ATOM 660 O O . VAL A 1 100 ? 27.458 -33.305 17.102 1.00 23.66 79 VAL A O 1
ATOM 664 N N . GLY A 1 101 ? 26.413 -34.855 18.393 1.00 22.25 80 GLY A N 1
ATOM 665 C CA . GLY A 1 101 ? 26.515 -35.933 17.403 1.00 23.46 80 GLY A CA 1
ATOM 666 C C . GLY A 1 101 ? 27.845 -36.631 17.520 1.00 23.30 80 GLY A C 1
ATOM 667 O O . GLY A 1 101 ? 28.593 -36.440 18.478 1.00 25.33 80 GLY A O 1
ATOM 668 N N . THR A 1 102 ? 28.117 -37.510 16.574 1.00 23.04 81 THR A N 1
ATOM 669 C CA . THR A 1 102 ? 29.367 -38.220 16.559 1.00 22.86 81 THR A CA 1
ATOM 670 C C . THR A 1 102 ? 30.532 -37.285 16.239 1.00 23.03 81 THR A C 1
ATOM 671 O O . THR A 1 102 ? 30.322 -36.196 15.680 1.00 22.20 81 THR A O 1
ATOM 675 N N . ALA A 1 103 ? 31.766 -37.706 16.564 1.00 23.78 82 ALA A N 1
ATOM 676 C CA . ALA A 1 103 ? 32.921 -36.914 16.288 1.00 24.98 82 ALA A CA 1
ATOM 677 C C . ALA A 1 103 ? 33.035 -36.663 14.778 1.00 23.60 82 ALA A C 1
ATOM 678 O O . ALA A 1 103 ? 33.393 -35.591 14.352 1.00 23.69 82 ALA A O 1
ATOM 680 N N . ALA A 1 104 ? 32.670 -37.655 13.974 1.00 24.97 83 ALA A N 1
ATOM 681 C CA . ALA A 1 104 ? 32.810 -37.472 12.509 1.00 23.89 83 ALA A CA 1
ATOM 682 C C . ALA A 1 104 ? 31.748 -36.515 11.977 1.00 23.22 83 ALA A C 1
ATOM 683 O O . ALA A 1 104 ? 31.997 -35.774 11.046 1.00 21.95 83 ALA A O 1
ATOM 685 N N . GLU A 1 105 ? 30.555 -36.517 12.606 1.00 22.37 84 GLU A N 1
ATOM 686 C CA . GLU A 1 105 ? 29.523 -35.509 12.263 1.00 22.58 84 GLU A CA 1
ATOM 687 C C . GLU A 1 105 ? 30.016 -34.109 12.611 1.00 21.72 84 GLU A C 1
ATOM 688 O O . GLU A 1 105 ? 29.871 -33.157 11.828 1.00 20.81 84 GLU A O 1
ATOM 694 N N . ARG A 1 106 ? 30.611 -33.962 13.794 1.00 21.33 85 ARG A N 1
ATOM 695 C CA A ARG A 1 106 ? 31.111 -32.648 14.217 0.50 20.72 85 ARG A CA 1
ATOM 696 C CA B ARG A 1 106 ? 31.106 -32.665 14.235 0.50 21.73 85 ARG A CA 1
ATOM 697 C C . ARG A 1 106 ? 32.223 -32.219 13.292 1.00 21.51 85 ARG A C 1
ATOM 698 O O . ARG A 1 106 ? 32.295 -31.050 12.903 1.00 21.60 85 ARG A O 1
ATOM 713 N N . LEU A 1 107 ? 33.116 -33.154 12.946 1.00 21.27 86 LEU A N 1
ATOM 714 C CA . LEU A 1 107 ? 34.250 -32.796 12.055 1.00 21.78 86 LEU A CA 1
ATOM 715 C C . LEU A 1 107 ? 33.773 -32.312 10.697 1.00 20.65 86 LEU A C 1
ATOM 716 O O . LEU A 1 107 ? 34.302 -31.325 10.129 1.00 21.67 86 LEU A O 1
ATOM 721 N N . GLU A 1 108 ? 32.835 -33.063 10.120 1.00 21.69 87 GLU A N 1
ATOM 722 C CA . GLU A 1 108 ? 32.286 -32.671 8.824 1.00 22.00 87 GLU A CA 1
ATOM 723 C C . GLU A 1 108 ? 31.616 -31.299 8.878 1.00 20.96 87 GLU A C 1
ATOM 724 O O . GLU A 1 108 ? 31.821 -30.454 7.992 1.00 21.12 87 GLU A O 1
ATOM 730 N N . TYR A 1 109 ? 30.872 -31.038 9.934 1.00 20.99 88 TYR A N 1
ATOM 731 C CA . TYR A 1 109 ? 30.274 -29.727 10.094 1.00 20.81 88 TYR A CA 1
ATOM 732 C C . TYR A 1 109 ? 31.353 -28.631 10.142 1.00 20.53 88 TYR A C 1
ATOM 733 O O . TYR A 1 109 ? 31.211 -27.577 9.499 1.00 19.04 88 TYR A O 1
ATOM 742 N N . VAL A 1 110 ? 32.386 -28.870 10.962 1.00 20.32 89 VAL A N 1
ATOM 743 C CA . VAL A 1 110 ? 33.501 -27.928 11.083 1.00 20.42 89 VAL A CA 1
ATOM 744 C C . VAL A 1 110 ? 34.143 -27.664 9.730 1.00 19.93 89 VAL A C 1
ATOM 745 O O . VAL A 1 110 ? 34.388 -26.507 9.378 1.00 20.64 89 VAL A O 1
ATOM 749 N N . VAL A 1 111 ? 34.433 -28.708 8.983 1.00 19.94 90 VAL A N 1
ATOM 750 C CA . VAL A 1 111 ? 35.069 -28.538 7.640 1.00 20.83 90 VAL A CA 1
ATOM 751 C C . VAL A 1 111 ? 34.185 -27.670 6.722 1.00 20.35 90 VAL A C 1
ATOM 752 O O . VAL A 1 111 ? 34.674 -26.719 6.096 1.00 21.36 90 VAL A O 1
ATOM 756 N N A ARG A 1 112 ? 32.883 -27.992 6.645 0.50 20.17 91 ARG A N 1
ATOM 757 N N B ARG A 1 112 ? 32.886 -27.990 6.661 0.50 20.42 91 ARG A N 1
ATOM 758 C CA A ARG A 1 112 ? 31.946 -27.204 5.828 0.50 20.50 91 ARG A CA 1
ATOM 759 C CA B ARG A 1 112 ? 31.952 -27.228 5.831 0.50 20.92 91 ARG A CA 1
ATOM 760 C C A ARG A 1 112 ? 31.961 -25.736 6.241 0.50 21.24 91 ARG A C 1
ATOM 761 C C B ARG A 1 112 ? 31.917 -25.754 6.235 0.50 21.44 91 ARG A C 1
ATOM 762 O O A ARG A 1 112 ? 32.085 -24.830 5.403 0.50 20.38 91 ARG A O 1
ATOM 763 O O B ARG A 1 112 ? 31.952 -24.862 5.374 0.50 20.61 91 ARG A O 1
ATOM 778 N N . ARG A 1 113 ? 31.858 -25.490 7.540 1.00 19.55 92 ARG A N 1
ATOM 779 C CA . ARG A 1 113 ? 31.844 -24.134 8.065 1.00 20.35 92 ARG A CA 1
ATOM 780 C C . ARG A 1 113 ? 33.144 -23.394 7.823 1.00 20.43 92 ARG A C 1
ATOM 781 O O . ARG A 1 113 ? 33.117 -22.182 7.589 1.00 20.04 92 ARG A O 1
ATOM 797 N N . VAL A 1 115 ? 35.011 -23.707 5.257 1.00 20.89 94 VAL A N 1
ATOM 798 C CA . VAL A 1 115 ? 34.895 -23.227 3.865 1.00 20.33 94 VAL A CA 1
ATOM 799 C C . VAL A 1 115 ? 33.995 -21.976 3.780 1.00 19.79 94 VAL A C 1
ATOM 800 O O . VAL A 1 115 ? 34.336 -20.984 3.129 1.00 20.45 94 VAL A O 1
ATOM 804 N N . GLU A 1 116 ? 32.839 -22.031 4.433 1.00 20.82 95 GLU A N 1
ATOM 805 C CA . GLU A 1 116 ? 31.931 -20.900 4.450 1.00 21.87 95 GLU A CA 1
ATOM 806 C C . GLU A 1 116 ? 32.597 -19.638 5.002 1.00 21.73 95 GLU A C 1
ATOM 807 O O . GLU A 1 116 ? 32.450 -18.549 4.422 1.00 21.48 95 GLU A O 1
ATOM 813 N N . VAL A 1 117 ? 33.319 -19.771 6.111 1.00 20.58 96 VAL A N 1
ATOM 814 C CA . VAL A 1 117 ? 33.979 -18.612 6.724 1.00 21.62 96 VAL A CA 1
ATOM 815 C C . VAL A 1 117 ? 35.087 -18.051 5.843 1.00 22.92 96 VAL A C 1
ATOM 816 O O . VAL A 1 117 ? 35.203 -16.854 5.695 1.00 22.50 96 VAL A O 1
ATOM 820 N N A LEU A 1 118 ? 35.876 -18.919 5.240 0.50 21.94 97 LEU A N 1
ATOM 821 N N B LEU A 1 118 ? 35.904 -18.935 5.266 0.50 22.31 97 LEU A N 1
ATOM 822 C CA A LEU A 1 118 ? 36.946 -18.465 4.367 0.50 21.94 97 LEU A CA 1
ATOM 823 C CA B LEU A 1 118 ? 36.955 -18.507 4.333 0.50 22.63 97 LEU A CA 1
ATOM 824 C C A LEU A 1 118 ? 36.412 -17.681 3.168 0.50 22.16 97 LEU A C 1
ATOM 825 C C B LEU A 1 118 ? 36.325 -17.620 3.284 0.50 22.55 97 LEU A C 1
ATOM 826 O O A LEU A 1 118 ? 37.055 -16.730 2.701 0.50 20.89 97 LEU A O 1
ATOM 827 O O B LEU A 1 118 ? 36.767 -16.508 3.101 0.50 21.54 97 LEU A O 1
ATOM 844 N N . ALA A 1 120 ? 33.393 -16.025 3.150 1.00 21.69 99 ALA A N 1
ATOM 845 C CA . ALA A 1 120 ? 32.683 -14.863 3.646 1.00 23.53 99 ALA A CA 1
ATOM 846 C C . ALA A 1 120 ? 33.653 -13.803 4.162 1.00 23.46 99 ALA A C 1
ATOM 847 O O . ALA A 1 120 ? 33.379 -12.604 4.000 1.00 26.99 99 ALA A O 1
ATOM 849 N N . GLU A 1 121 ? 34.733 -14.259 4.793 1.00 23.71 100 GLU A N 1
ATOM 850 C CA . GLU A 1 121 ? 35.729 -13.358 5.408 1.00 23.61 100 GLU A CA 1
ATOM 851 C C . GLU A 1 121 ? 37.049 -13.357 4.656 1.00 23.09 100 GLU A C 1
ATOM 852 O O . GLU A 1 121 ? 38.098 -13.178 5.260 1.00 23.79 100 GLU A O 1
ATOM 858 N N . LEU A 1 122 ? 37.009 -13.607 3.341 1.00 22.36 101 LEU A N 1
ATOM 859 C CA . LEU A 1 122 ? 38.180 -13.862 2.558 1.00 22.32 101 LEU A CA 1
ATOM 860 C C . LEU A 1 122 ? 39.407 -12.929 2.810 1.00 22.51 101 LEU A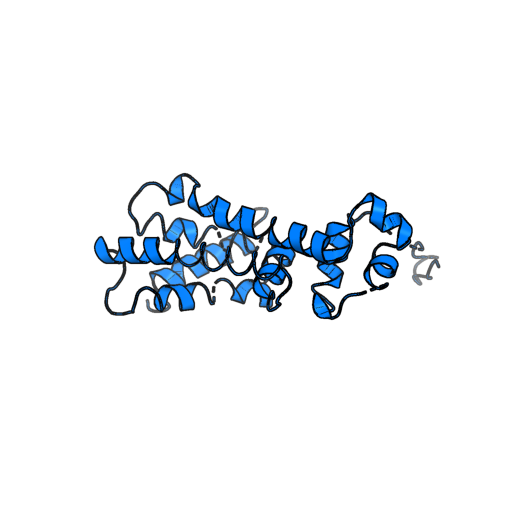 C 1
ATOM 861 O O . LEU A 1 122 ? 40.501 -13.397 3.065 1.00 21.84 101 LEU A O 1
ATOM 866 N N . PRO A 1 123 ? 39.205 -11.612 2.791 1.00 23.03 102 PRO A N 1
ATOM 867 C CA . PRO A 1 123 ? 40.400 -10.752 3.001 1.00 23.46 102 PRO A CA 1
ATOM 868 C C . PRO A 1 123 ? 41.033 -10.875 4.390 1.00 21.87 102 PRO A C 1
ATOM 869 O O . PRO A 1 123 ? 42.251 -10.842 4.508 1.00 22.43 102 PRO A O 1
ATOM 873 N N . TYR A 1 124 ? 40.187 -11.077 5.395 1.00 22.69 103 TYR A N 1
ATOM 874 C CA . TYR A 1 124 ? 40.622 -11.174 6.792 1.00 21.86 103 TYR A CA 1
ATOM 875 C C . TYR A 1 124 ? 41.345 -12.482 6.989 1.00 22.58 103 TYR A C 1
ATOM 876 O O . TYR A 1 124 ? 42.421 -12.549 7.610 1.00 23.69 103 TYR A O 1
ATOM 885 N N . VAL A 1 125 ? 40.746 -13.541 6.464 1.00 23.36 104 VAL A N 1
ATOM 886 C CA . VAL A 1 125 ? 41.374 -14.862 6.574 1.00 24.33 104 VAL A CA 1
ATOM 887 C C . VAL A 1 125 ? 42.652 -14.897 5.795 1.00 23.51 104 VAL A C 1
ATOM 888 O O . VAL A 1 125 ? 43.649 -15.473 6.223 1.00 23.73 104 VAL A O 1
ATOM 892 N N . THR A 1 126 ? 42.692 -14.240 4.620 1.00 22.66 105 THR A N 1
ATOM 893 C CA . THR A 1 126 ? 43.909 -14.139 3.855 1.00 24.30 105 THR A CA 1
ATOM 894 C C . THR A 1 126 ? 45.054 -13.490 4.688 1.00 23.54 105 THR A C 1
ATOM 895 O O . THR A 1 126 ? 46.162 -14.003 4.760 1.00 24.03 105 THR A O 1
ATOM 899 N N . LEU A 1 127 ? 44.778 -12.355 5.337 1.00 23.14 106 LEU A N 1
ATOM 900 C CA . LEU A 1 127 ? 45.777 -11.754 6.171 1.00 23.17 106 LEU A CA 1
ATOM 901 C C . LEU A 1 127 ? 46.249 -12.650 7.340 1.00 22.39 106 LEU A C 1
ATOM 902 O O . LEU A 1 127 ? 47.446 -12.703 7.606 1.00 24.39 106 LEU A O 1
ATOM 907 N N . LEU A 1 128 ? 45.313 -13.362 7.961 1.00 22.42 107 LEU A N 1
ATOM 908 C CA . LEU A 1 128 ? 45.598 -14.222 9.067 1.00 22.74 107 LEU A CA 1
ATOM 909 C C . LEU A 1 128 ? 46.591 -15.279 8.545 1.00 24.02 107 LEU A C 1
ATOM 910 O O . LEU A 1 128 ? 47.605 -15.571 9.186 1.00 24.12 107 LEU A O 1
ATOM 915 N N . LEU A 1 129 ? 46.268 -15.845 7.398 1.00 24.91 108 LEU A N 1
ATOM 916 C CA . LEU A 1 129 ? 47.137 -16.886 6.831 1.00 26.36 108 LEU A CA 1
ATOM 917 C C . LEU A 1 129 ? 48.532 -16.424 6.461 1.00 28.10 108 LEU A C 1
ATOM 918 O O . LEU A 1 129 ? 49.468 -17.256 6.438 1.00 31.23 108 LEU A O 1
ATOM 923 N N . ARG A 1 130 ? 48.692 -15.129 6.175 1.00 27.60 109 ARG A N 1
ATOM 924 C CA . ARG A 1 130 ? 49.944 -14.504 5.753 1.00 28.34 109 ARG A CA 1
ATOM 925 C C . ARG A 1 130 ? 50.850 -14.062 6.880 1.00 29.33 109 ARG A C 1
ATOM 926 O O . ARG A 1 130 ? 52.026 -13.692 6.660 1.00 30.57 109 ARG A O 1
ATOM 934 N N . VAL A 1 131 ? 50.299 -14.033 8.106 1.00 28.37 110 VAL A N 1
ATOM 935 C CA . VAL A 1 131 ? 51.083 -13.571 9.234 1.00 29.79 110 VAL A CA 1
ATOM 936 C C . VAL A 1 131 ? 52.357 -14.396 9.379 1.00 31.82 110 VAL A C 1
ATOM 937 O O . VAL A 1 131 ? 52.292 -15.587 9.560 1.00 31.44 110 VAL A O 1
ATOM 941 N N . ARG A 1 132 ? 53.489 -13.724 9.347 1.00 35.43 111 ARG A N 1
ATOM 942 C CA . ARG A 1 132 ? 54.817 -14.380 9.406 1.00 39.63 111 ARG A CA 1
ATOM 943 C C . ARG A 1 132 ? 55.711 -13.381 10.004 1.00 39.68 111 ARG A C 1
ATOM 944 O O . ARG A 1 132 ? 56.779 -13.099 9.466 1.00 44.77 111 ARG A O 1
ATOM 949 N N . GLY A 1 133 ? 55.273 -12.781 11.099 1.00 41.12 112 GLY A N 1
ATOM 950 C CA . GLY A 1 133 ? 56.049 -11.715 11.719 1.00 39.12 112 GLY A CA 1
ATOM 951 C C . GLY A 1 133 ? 56.216 -11.936 13.212 1.00 37.36 112 GLY A C 1
ATOM 952 O O . GLY A 1 133 ? 55.748 -12.960 13.783 1.00 37.82 112 GLY A O 1
ATOM 953 N N . ASN A 1 134 ? 56.934 -10.990 13.790 1.00 36.25 113 ASN A N 1
ATOM 954 C CA . ASN A 1 134 ? 57.344 -11.035 15.181 1.00 36.02 113 ASN A CA 1
ATOM 955 C C B ASN A 1 134 ? 56.792 -9.848 15.921 0.50 32.70 113 ASN A C 1
ATOM 956 O O B ASN A 1 134 ? 57.269 -9.598 17.019 0.50 34.66 113 ASN A O 1
ATOM 961 N N B THR A 1 135 ? 55.783 -9.135 15.414 0.50 25.71 114 THR A N 1
ATOM 962 C CA . THR A 1 135 ? 55.120 -8.162 16.312 1.00 24.14 114 THR A CA 1
ATOM 963 C C . THR A 1 135 ? 54.329 -8.970 17.349 1.00 21.21 114 THR A C 1
ATOM 964 O O . THR A 1 135 ? 54.017 -10.172 17.129 1.00 21.58 114 THR A O 1
ATOM 968 N N . GLY A 1 136 ? 53.994 -8.310 18.455 1.00 22.58 115 GLY A N 1
ATOM 969 C CA . GLY A 1 136 ? 53.151 -8.974 19.465 1.00 22.19 115 GLY A CA 1
ATOM 970 C C . GLY A 1 136 ? 51.847 -9.476 18.866 1.00 21.68 115 GLY A C 1
ATOM 971 O O . GLY A 1 136 ? 51.373 -10.572 19.179 1.00 22.51 115 GLY A O 1
ATOM 972 N N . THR A 1 137 ? 51.222 -8.649 18.027 1.00 21.70 116 THR A N 1
ATOM 973 C CA . THR A 1 137 ? 49.974 -9.037 17.371 1.00 22.34 116 THR A CA 1
ATOM 974 C C . THR A 1 137 ? 50.148 -10.305 16.528 1.00 21.76 116 THR A C 1
ATOM 975 O O . THR A 1 137 ? 49.302 -11.220 16.562 1.00 21.90 116 THR A O 1
ATOM 979 N N . GLU A 1 138 ? 51.209 -10.321 15.718 1.00 21.59 117 GLU A N 1
ATOM 980 C CA . GLU A 1 138 ? 51.483 -11.488 14.849 1.00 21.89 117 GLU A CA 1
ATOM 981 C C . GLU A 1 138 ? 51.745 -12.733 15.658 1.00 22.21 117 GLU A C 1
ATOM 982 O O . GLU A 1 138 ? 51.203 -13.821 15.364 1.00 21.82 117 GLU A O 1
ATOM 988 N N A ARG A 1 139 ? 52.528 -12.613 16.717 0.50 21.63 118 ARG A N 1
ATOM 989 N N B ARG A 1 139 ? 52.547 -12.584 16.714 0.50 21.60 118 ARG A N 1
ATOM 990 C CA A ARG A 1 139 ? 52.784 -13.790 17.541 0.50 22.46 118 ARG A CA 1
ATOM 991 C CA B ARG A 1 139 ? 52.839 -13.699 17.629 0.50 22.40 118 ARG A CA 1
ATOM 992 C C A ARG A 1 139 ? 51.499 -14.290 18.221 0.50 22.63 118 ARG A C 1
ATOM 993 C C B ARG A 1 139 ? 51.560 -14.260 18.275 0.50 22.64 118 ARG A C 1
ATOM 994 O O A ARG A 1 139 ? 51.228 -15.512 18.299 0.50 22.68 118 ARG A O 1
ATOM 995 O O B ARG A 1 139 ? 51.378 -15.495 18.401 0.50 23.11 118 ARG A O 1
ATOM 1010 N N . TRP A 1 140 ? 50.666 -13.356 18.637 1.00 22.39 119 TRP A N 1
ATOM 1011 C CA . TRP A 1 140 ? 49.349 -13.740 19.200 1.00 21.90 119 TRP A CA 1
ATOM 1012 C C . TRP A 1 140 ? 48.502 -14.464 18.209 1.00 23.35 119 TRP A C 1
ATOM 1013 O O . TRP A 1 140 ? 47.932 -15.500 18.513 1.00 23.77 119 TRP A O 1
ATOM 1024 N N . ALA A 1 141 ? 48.385 -13.894 17.018 1.00 22.90 120 ALA A N 1
ATOM 1025 C CA . ALA A 1 141 ? 47.605 -14.492 15.930 1.00 23.57 120 ALA A CA 1
ATOM 1026 C C . ALA A 1 141 ? 48.128 -15.884 15.594 1.00 22.61 120 ALA A C 1
ATOM 1027 O O . ALA A 1 141 ? 47.307 -16.831 15.452 1.00 24.09 120 ALA A O 1
ATOM 1029 N N . LEU A 1 142 ? 49.443 -16.069 15.585 1.00 22.36 121 LEU A N 1
ATOM 1030 C CA . LEU A 1 142 ? 50.026 -17.430 15.330 1.00 23.32 121 LEU A CA 1
ATOM 1031 C C . LEU A 1 142 ? 49.683 -18.401 16.455 1.00 23.06 121 LEU A C 1
ATOM 1032 O O . LEU A 1 142 ? 49.368 -19.554 16.193 1.00 23.50 121 LEU A O 1
ATOM 1037 N N A GLU A 1 143 ? 49.755 -17.945 17.713 0.50 23.36 122 GLU A N 1
ATOM 1038 N N B GLU A 1 143 ? 49.715 -17.942 17.688 0.50 22.74 122 GLU A N 1
ATOM 1039 C CA A GLU A 1 143 ? 49.332 -18.747 18.891 0.50 24.16 122 GLU A CA 1
ATOM 1040 C CA B GLU A 1 143 ? 49.364 -18.787 18.815 0.50 23.00 122 GLU A CA 1
ATOM 1041 C C A GLU A 1 143 ? 47.901 -19.209 18.721 0.50 24.25 122 GLU A C 1
ATOM 1042 C C B GLU A 1 143 ? 47.899 -19.191 18.794 0.50 23.66 122 GLU A C 1
ATOM 1043 O O A GLU A 1 143 ? 47.590 -20.417 18.817 0.50 24.26 122 GLU A O 1
ATOM 1044 O O B GLU A 1 143 ? 47.561 -20.371 19.071 0.50 23.85 122 GLU A O 1
ATOM 1055 N N . ARG A 1 144 ? 47.015 -18.258 18.419 1.00 23.82 123 ARG A N 1
ATOM 1056 C CA A ARG A 1 144 ? 45.596 -18.561 18.249 0.50 23.80 123 ARG A CA 1
ATOM 1057 C CA B ARG A 1 144 ? 45.599 -18.600 18.274 0.50 24.62 123 ARG A CA 1
ATOM 1058 C C . ARG A 1 144 ? 45.357 -19.563 17.130 1.00 24.57 123 ARG A C 1
ATOM 1059 O O . ARG A 1 144 ? 44.553 -20.478 17.260 1.00 25.01 123 ARG A O 1
ATOM 1074 N N A ARG A 1 145 ? 46.048 -19.393 16.015 0.50 23.66 124 ARG A N 1
ATOM 1075 N N B ARG A 1 145 ? 46.071 -19.375 16.030 0.50 24.69 124 ARG A N 1
ATOM 1076 C CA A ARG A 1 145 ? 45.907 -20.334 14.873 0.50 25.82 124 ARG A CA 1
ATOM 1077 C CA B ARG A 1 145 ? 46.027 -20.327 14.902 0.50 27.32 124 ARG A CA 1
ATOM 1078 C C A ARG A 1 145 ? 46.380 -21.749 15.227 0.50 25.00 124 ARG A C 1
ATOM 1079 C C B ARG A 1 145 ? 46.422 -21.728 15.382 0.50 26.68 124 ARG A C 1
ATOM 1080 O O A ARG A 1 145 ? 45.814 -22.778 14.743 0.50 23.99 124 ARG A O 1
ATOM 1081 O O B ARG A 1 145 ? 45.672 -22.709 15.191 0.50 25.68 124 ARG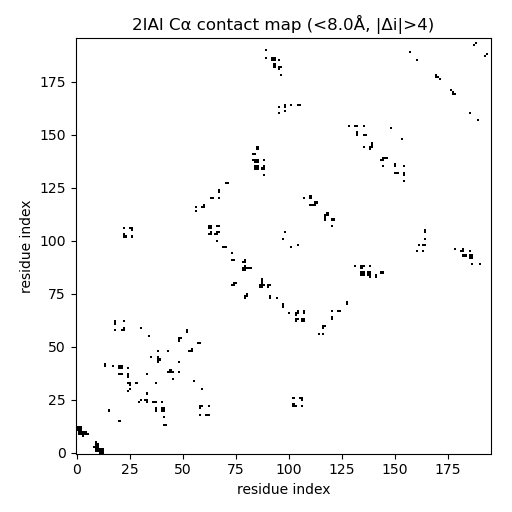 A O 1
ATOM 1096 N N A ARG A 1 146 ? 47.431 -21.847 16.035 0.50 23.15 125 ARG A N 1
ATOM 1097 N N B ARG A 1 146 ? 47.590 -21.849 16.005 0.50 25.39 125 ARG A N 1
ATOM 1098 C CA A ARG A 1 146 ? 47.917 -23.145 16.438 0.50 23.19 125 ARG A CA 1
ATOM 1099 C CA B ARG A 1 146 ? 48.030 -23.122 16.555 0.50 26.17 125 ARG A CA 1
ATOM 1100 C C A ARG A 1 146 ? 46.927 -23.799 17.403 0.50 23.52 125 ARG A C 1
ATOM 1101 C C B ARG A 1 146 ? 46.915 -23.773 17.377 0.50 25.08 125 ARG A C 1
ATOM 1102 O O A ARG A 1 146 ? 46.748 -25.024 17.388 0.50 22.98 125 ARG A O 1
ATOM 1103 O O B ARG A 1 146 ? 46.633 -24.967 17.239 0.50 24.76 125 ARG A O 1
ATOM 1118 N N . GLU A 1 147 ? 46.313 -22.996 18.267 1.00 23.80 126 GLU A N 1
ATOM 1119 C CA . GLU A 1 147 ? 45.256 -23.509 19.151 1.00 24.22 126 GLU A CA 1
ATOM 1120 C C . GLU A 1 147 ? 44.069 -24.059 18.350 1.00 24.58 126 GLU A C 1
ATOM 1121 O O . GLU A 1 147 ? 43.514 -25.137 18.637 1.00 25.49 126 GLU A O 1
ATOM 1127 N N . PHE A 1 148 ? 43.673 -23.312 17.334 1.00 25.09 127 PHE A N 1
ATOM 1128 C CA . PHE A 1 148 ? 42.546 -23.729 16.448 1.00 24.04 127 PHE A CA 1
ATOM 1129 C C . PHE A 1 148 ? 42.932 -25.054 15.797 1.00 24.53 127 PHE A C 1
ATOM 1130 O O . PHE A 1 148 ? 42.138 -25.999 15.791 1.00 25.23 127 PHE A O 1
ATOM 1138 N N A ASP A 1 149 ? 44.149 -25.128 15.247 0.50 25.62 128 ASP A N 1
ATOM 1139 N N B ASP A 1 149 ? 44.145 -25.169 15.289 0.50 24.40 128 ASP A N 1
ATOM 1140 C CA A ASP A 1 149 ? 44.686 -26.371 14.637 0.50 25.18 128 ASP A CA 1
ATOM 1141 C CA B ASP A 1 149 ? 44.570 -26.414 14.649 0.50 23.79 128 ASP A CA 1
ATOM 1142 C C A ASP A 1 149 ? 44.518 -27.520 15.624 0.50 24.06 128 ASP A C 1
ATOM 1143 C C B ASP A 1 149 ? 44.608 -27.617 15.621 0.50 23.22 128 ASP A C 1
ATOM 1144 O O A ASP A 1 149 ? 43.928 -28.518 15.271 0.50 23.89 128 ASP A O 1
ATOM 1145 O O B ASP A 1 149 ? 44.382 -28.787 15.250 0.50 22.48 128 ASP A O 1
ATOM 1154 N N . HIS A 1 150 ? 45.013 -27.346 16.867 1.00 23.77 129 HIS A N 1
ATOM 1155 C CA . HIS A 1 150 ? 44.993 -28.373 17.878 1.00 22.78 129 HIS A CA 1
ATOM 1156 C C . HIS A 1 150 ? 43.576 -28.867 18.124 1.00 23.21 129 HIS A C 1
ATOM 1157 O O . HIS A 1 150 ? 43.373 -30.086 18.280 1.00 23.61 129 HIS A O 1
ATOM 1164 N N A ARG A 1 151 ? 42.629 -27.932 18.125 0.50 22.68 130 ARG A N 1
ATOM 1165 N N B ARG A 1 151 ? 42.598 -27.958 18.169 0.50 23.82 130 ARG A N 1
ATOM 1166 C CA A ARG A 1 151 ? 41.245 -28.249 18.397 0.50 22.48 130 ARG A CA 1
ATOM 1167 C CA B ARG A 1 151 ? 41.236 -28.374 18.500 0.50 24.73 130 ARG A CA 1
ATOM 1168 C C A ARG A 1 151 ? 40.700 -29.173 17.326 0.50 23.33 130 ARG A C 1
ATOM 1169 C C B ARG A 1 151 ? 40.597 -29.143 17.330 0.50 24.38 130 ARG A C 1
ATOM 1170 O O A ARG A 1 151 ? 40.126 -30.232 17.617 0.50 23.70 130 ARG A O 1
ATOM 1171 O O B ARG A 1 151 ? 39.825 -30.079 17.571 0.50 24.28 130 ARG A O 1
ATOM 1186 N N . VAL A 1 152 ? 40.909 -28.775 16.081 1.00 24.12 131 VAL A N 1
ATOM 1187 C CA . VAL A 1 152 ? 40.413 -29.549 14.960 1.00 23.31 131 VAL A CA 1
ATOM 1188 C C . VAL A 1 152 ? 41.101 -30.907 14.900 1.00 23.53 131 VAL A C 1
ATOM 1189 O O . VAL A 1 152 ? 40.446 -31.933 14.667 1.00 23.57 131 VAL A O 1
ATOM 1193 N N . ALA A 1 153 ? 42.412 -30.949 15.150 1.00 23.37 132 ALA A N 1
ATOM 1194 C CA . ALA A 1 153 ? 43.106 -32.226 15.169 1.00 22.86 132 ALA A CA 1
ATOM 1195 C C . ALA A 1 153 ? 42.516 -33.158 16.233 1.00 24.32 132 ALA A C 1
ATOM 1196 O O . ALA A 1 153 ? 42.420 -34.383 16.027 1.00 23.59 132 ALA A O 1
ATOM 1198 N N . ALA A 1 154 ? 42.062 -32.594 17.363 1.00 23.24 133 ALA A N 1
ATOM 1199 C CA . ALA A 1 154 ? 41.439 -33.433 18.409 1.00 22.99 133 ALA A CA 1
ATOM 1200 C C . ALA A 1 154 ? 40.105 -34.000 17.949 1.00 23.19 133 ALA A C 1
ATOM 1201 O O . ALA A 1 154 ? 39.773 -35.145 18.304 1.00 23.98 133 ALA A O 1
ATOM 1203 N N . LEU A 1 155 ? 39.358 -33.224 17.179 1.00 24.18 134 LEU A N 1
ATOM 1204 C CA . LEU A 1 155 ? 38.114 -33.741 16.586 1.00 23.71 134 LEU A CA 1
ATOM 1205 C C . LEU A 1 155 ? 38.395 -34.923 15.660 1.00 24.50 134 LEU A C 1
ATOM 1206 O O . LEU A 1 155 ? 37.722 -35.931 15.703 1.00 24.69 134 LEU A O 1
ATOM 1211 N N . LEU A 1 156 ? 39.433 -34.807 14.859 1.00 23.38 135 LEU A N 1
ATOM 1212 C CA . LEU A 1 156 ? 39.774 -35.884 13.927 1.00 22.57 135 LEU A CA 1
ATOM 1213 C C . LEU A 1 156 ? 40.236 -37.116 14.725 1.00 24.38 135 LEU A C 1
ATOM 1214 O O .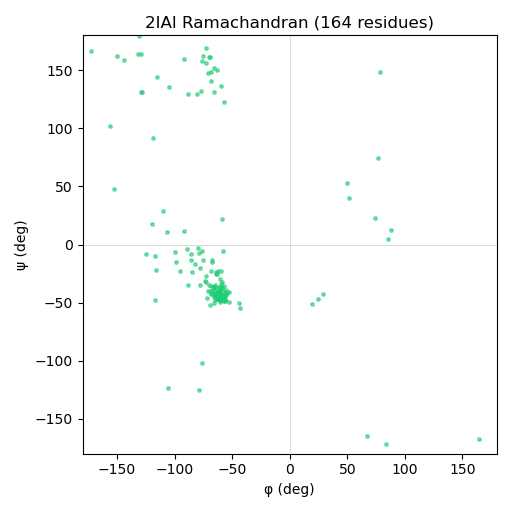 LEU A 1 156 ? 39.870 -38.255 14.367 1.00 22.92 135 LEU A O 1
ATOM 1219 N N . LYS A 1 157 ? 41.042 -36.906 15.759 1.00 23.09 136 LYS A N 1
ATOM 1220 C CA . LYS A 1 157 ? 41.456 -37.992 16.646 1.00 24.12 136 LYS A CA 1
ATOM 1221 C C . LYS A 1 157 ? 40.260 -38.711 17.259 1.00 22.99 136 LYS A C 1
ATOM 1222 O O . LYS A 1 157 ? 40.209 -39.966 17.278 1.00 23.13 136 LYS A O 1
ATOM 1228 N N . ASP A 1 158 ? 39.270 -37.930 17.707 1.00 23.20 137 ASP A N 1
ATOM 1229 C CA . ASP A 1 158 ? 38.062 -38.520 18.249 1.00 22.79 137 ASP A CA 1
ATOM 1230 C C . ASP A 1 158 ? 37.307 -39.335 17.218 1.00 23.17 137 ASP A C 1
ATOM 1231 O O . ASP A 1 158 ? 36.832 -40.431 17.505 1.00 24.17 137 ASP A O 1
ATOM 1236 N N . ALA A 1 159 ? 37.219 -38.819 16.005 1.00 22.21 138 ALA A N 1
ATOM 1237 C CA . ALA A 1 159 ? 36.526 -39.573 14.937 1.00 22.73 138 ALA A CA 1
ATOM 1238 C C . ALA A 1 159 ? 37.255 -40.873 14.581 1.00 24.22 138 ALA A C 1
ATOM 1239 O O . ALA A 1 159 ? 36.623 -41.840 14.251 1.00 24.92 138 ALA A O 1
ATOM 1241 N N . ALA A 1 160 ? 38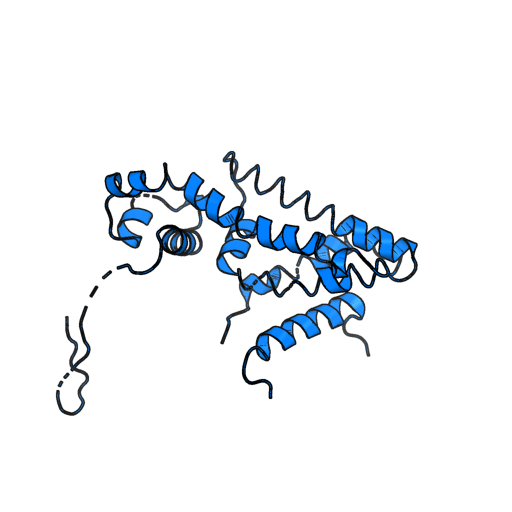.593 -40.858 14.605 1.00 24.04 139 ALA A N 1
ATOM 1242 C CA . ALA A 1 160 ? 39.398 -42.074 14.370 1.00 24.53 139 ALA A CA 1
ATOM 1243 C C . ALA A 1 160 ? 39.082 -43.118 15.498 1.00 25.01 139 ALA A C 1
ATOM 1244 O O . ALA A 1 160 ? 38.875 -44.306 15.262 1.00 26.21 139 ALA A O 1
ATOM 1246 N N . ALA A 1 161 ? 39.041 -42.625 16.728 1.00 25.97 140 ALA A N 1
ATOM 1247 C CA . ALA A 1 161 ? 38.737 -43.489 17.894 1.00 25.68 140 ALA A CA 1
ATOM 1248 C C . ALA A 1 161 ? 37.358 -44.110 17.795 1.00 27.25 140 ALA A C 1
ATOM 1249 O O . ALA A 1 161 ? 37.157 -45.222 18.271 1.00 27.52 140 ALA A O 1
ATOM 1251 N N . GLU A 1 162 ? 36.392 -43.378 17.264 1.00 26.38 141 GLU A N 1
ATOM 1252 C CA . GLU A 1 162 ? 35.019 -43.846 17.124 1.00 27.32 141 GLU A CA 1
ATOM 1253 C C . GLU A 1 162 ? 34.833 -44.778 15.924 1.00 27.63 141 GLU A C 1
ATOM 1254 O O . GLU A 1 162 ? 33.748 -45.337 15.746 1.00 28.19 141 GLU A O 1
ATOM 1260 N N . GLY A 1 163 ? 35.881 -44.891 15.118 1.00 27.47 142 GLY A N 1
ATOM 1261 C CA . GLY A 1 163 ? 35.983 -45.810 14.011 1.00 29.06 142 GLY A CA 1
ATOM 1262 C C . GLY A 1 163 ? 35.447 -45.264 12.717 1.00 30.36 142 GLY A C 1
ATOM 1263 O O . GLY A 1 163 ? 35.243 -46.010 11.766 1.00 33.07 142 GLY A O 1
ATOM 1264 N N . ASP A 1 164 ? 35.195 -43.959 12.698 1.00 29.70 143 ASP A N 1
ATOM 1265 C CA . ASP A 1 164 ? 34.558 -43.303 11.567 1.00 31.17 143 ASP A CA 1
ATOM 1266 C C . ASP A 1 164 ? 35.559 -42.701 10.605 1.00 31.20 143 ASP A C 1
ATOM 1267 O O . ASP A 1 164 ? 35.218 -42.517 9.436 1.00 33.46 143 ASP A O 1
ATOM 1272 N N . VAL A 1 165 ? 36.767 -42.417 11.083 1.00 30.97 144 VAL A N 1
ATOM 1273 C CA . VAL A 1 165 ? 37.879 -41.894 10.272 1.00 30.73 144 VAL A CA 1
ATOM 1274 C C . VAL A 1 165 ? 38.996 -42.955 10.249 1.00 31.57 144 VAL A C 1
ATOM 1275 O O . VAL A 1 165 ? 39.225 -43.641 11.252 1.00 31.38 144 VAL A O 1
ATOM 1279 N N . ARG A 1 166 ? 39.682 -43.072 9.104 1.00 29.50 145 ARG A N 1
ATOM 1280 C CA . ARG A 1 166 ? 40.641 -44.136 8.829 1.00 29.86 145 ARG A CA 1
ATOM 1281 C C . ARG A 1 166 ? 41.848 -44.007 9.770 1.00 29.01 145 ARG A C 1
ATOM 1282 O O . ARG A 1 166 ? 42.207 -42.918 10.184 1.00 30.81 145 ARG A O 1
ATOM 1290 N N . ALA A 1 167 ? 42.481 -45.132 10.047 1.00 30.59 146 ALA A N 1
ATOM 1291 C CA . ALA A 1 167 ? 43.618 -45.198 10.984 1.00 30.78 146 ALA A CA 1
ATOM 1292 C C . ALA A 1 167 ? 44.992 -45.228 10.337 1.00 31.31 146 ALA A C 1
ATOM 1293 O O . ALA A 1 167 ? 45.990 -45.195 11.066 1.00 32.27 146 ALA A O 1
ATOM 1295 N N . ASP A 1 168 ? 45.048 -45.333 9.005 1.00 29.05 147 ASP A N 1
ATOM 1296 C CA . ASP A 1 168 ? 46.299 -45.469 8.286 1.00 28.31 147 ASP A CA 1
ATOM 1297 C C . ASP A 1 168 ? 46.926 -44.158 7.817 1.00 27.88 147 ASP A C 1
ATOM 1298 O O . ASP A 1 168 ? 47.857 -44.185 6.966 1.00 28.98 147 ASP A O 1
ATOM 1303 N N . VAL A 1 169 ? 46.401 -43.039 8.303 1.00 28.46 148 VAL A N 1
ATOM 1304 C CA . VAL A 1 169 ? 47.041 -41.714 8.088 1.00 27.37 148 VAL A CA 1
ATOM 1305 C C . VAL A 1 169 ? 47.158 -41.074 9.446 1.00 25.74 148 VAL A C 1
ATOM 1306 O O . VAL A 1 169 ? 46.190 -41.015 10.166 1.00 26.81 148 VAL A O 1
ATOM 1310 N N . GLU A 1 170 ? 48.332 -40.559 9.786 1.00 25.80 149 GLU A N 1
ATOM 1311 C CA . GLU A 1 170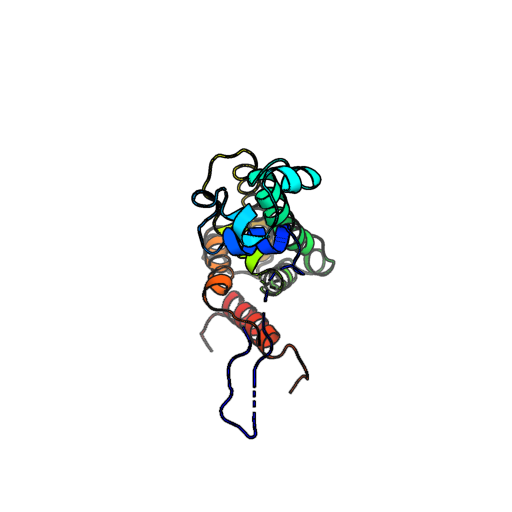 ? 48.490 -39.921 11.073 1.00 24.96 149 GLU A CA 1
ATOM 1312 C C . GLU A 1 170 ? 47.507 -38.729 11.174 1.00 24.45 149 GLU A C 1
ATOM 1313 O O . GLU A 1 170 ? 47.366 -37.919 10.232 1.00 23.60 149 GLU A O 1
ATOM 1319 N N . VAL A 1 171 ? 46.868 -38.621 12.327 1.00 23.25 150 VAL A N 1
ATOM 1320 C CA . VAL A 1 171 ? 45.864 -37.598 12.564 1.00 24.41 150 VAL A CA 1
ATOM 1321 C C . VAL A 1 171 ? 46.370 -36.190 12.286 1.00 22.75 150 VAL A C 1
ATOM 1322 O O . VAL A 1 171 ? 45.681 -35.360 11.649 1.00 22.90 150 VAL A O 1
ATOM 1326 N N A ARG A 1 172 ? 47.571 -35.856 12.732 0.50 22.69 151 ARG A N 1
ATOM 1327 N N B ARG A 1 172 ? 47.575 -35.905 12.788 0.50 22.56 151 ARG A N 1
ATOM 1328 C CA A ARG A 1 172 ? 47.991 -34.475 12.511 0.50 22.17 151 ARG A CA 1
ATOM 1329 C CA B ARG A 1 172 ? 48.151 -34.566 12.630 0.50 22.07 151 ARG A CA 1
ATOM 1330 C C A ARG A 1 172 ? 48.429 -34.184 11.088 0.50 22.16 151 ARG A C 1
ATOM 1331 C C B ARG A 1 172 ? 48.442 -34.217 11.157 0.50 22.13 151 ARG A C 1
ATOM 1332 O O A ARG A 1 172 ? 48.384 -33.031 10.630 0.50 22.08 151 ARG A O 1
ATOM 1333 O O B ARG A 1 172 ? 48.299 -33.055 10.742 0.50 21.77 151 ARG A O 1
ATOM 1348 N N . LEU A 1 173 ? 48.878 -35.227 10.409 1.00 21.98 152 LEU A N 1
ATOM 1349 C CA . LEU A 1 173 ? 49.179 -35.069 8.982 1.00 21.68 152 LEU A CA 1
ATOM 1350 C C . LEU A 1 173 ? 47.916 -34.926 8.202 1.00 22.48 152 LEU A C 1
ATOM 1351 O O . LEU A 1 173 ? 47.824 -34.041 7.316 1.00 22.10 152 LEU A O 1
ATOM 1356 N N . ALA A 1 174 ? 46.923 -35.778 8.475 1.00 22.49 153 ALA A N 1
ATOM 1357 C CA . ALA A 1 174 ? 45.629 -35.608 7.815 1.00 23.95 153 ALA A CA 1
ATOM 1358 C C . ALA A 1 174 ? 45.057 -34.214 8.052 1.00 23.80 153 ALA A C 1
ATOM 1359 O O . ALA A 1 174 ? 44.538 -33.563 7.149 1.00 22.88 153 ALA A O 1
ATOM 1361 N N . THR A 1 175 ? 45.155 -33.729 9.272 1.00 23.54 154 THR A N 1
ATOM 1362 C CA . THR A 1 175 ? 44.579 -32.426 9.590 1.00 23.39 154 THR A CA 1
ATOM 1363 C C . THR A 1 175 ? 45.318 -31.329 8.796 1.00 22.67 154 THR A C 1
ATOM 1364 O O . THR A 1 175 ? 44.729 -30.409 8.186 1.00 22.43 154 THR A O 1
ATOM 1368 N N . ARG A 1 176 ? 46.648 -31.415 8.761 1.00 22.05 155 ARG A N 1
ATOM 1369 C CA . ARG A 1 176 ? 47.467 -30.442 8.006 1.00 22.25 155 ARG A CA 1
ATOM 1370 C C . ARG A 1 176 ? 47.114 -30.403 6.537 1.00 22.29 155 ARG A C 1
ATOM 1371 O O . ARG A 1 176 ? 46.974 -29.364 5.911 1.00 21.44 155 ARG A O 1
ATOM 1379 N N . LEU A 1 177 ? 46.943 -31.591 5.959 1.00 20.94 156 LEU A N 1
ATOM 1380 C CA . LEU A 1 177 ? 46.591 -31.679 4.524 1.00 20.30 156 LEU A CA 1
ATOM 1381 C C . LEU A 1 177 ? 45.166 -31.151 4.220 1.00 20.52 156 LEU A C 1
ATOM 1382 O O . LEU A 1 177 ? 44.972 -30.489 3.232 1.00 21.70 156 LEU A O 1
ATOM 1387 N N . VAL A 1 178 ? 44.202 -31.512 5.078 1.00 22.27 157 VAL A N 1
ATOM 1388 C CA . VAL A 1 178 ? 42.850 -31.039 4.943 1.00 22.71 157 VAL A CA 1
ATOM 1389 C C . VAL A 1 178 ? 42.835 -29.506 5.061 1.00 22.74 157 VAL A C 1
ATOM 1390 O O . VAL A 1 178 ? 42.197 -28.835 4.257 1.00 22.61 157 VAL A O 1
ATOM 1394 N N . PHE A 1 179 ? 43.555 -28.950 6.026 1.00 23.25 158 PHE A N 1
ATOM 1395 C CA . PHE A 1 179 ? 43.646 -27.464 6.137 1.00 24.04 158 PHE A CA 1
ATOM 1396 C C . PHE A 1 179 ? 44.282 -26.884 4.891 1.00 23.62 158 PHE A C 1
ATOM 1397 O O . PHE A 1 179 ? 43.890 -25.800 4.454 1.00 23.67 158 PHE A O 1
ATOM 1405 N N . GLY A 1 180 ? 45.286 -27.571 4.321 1.00 23.43 159 GLY A N 1
ATOM 1406 C CA . GLY A 1 180 ? 45.891 -27.094 3.068 1.00 23.56 159 GLY A CA 1
ATOM 1407 C C . GLY A 1 180 ? 44.871 -26.985 1.967 1.00 23.38 159 GLY A C 1
ATOM 1408 O O . GLY A 1 180 ? 44.829 -25.989 1.213 1.00 24.14 159 GLY A O 1
ATOM 1417 N N . ILE A 1 182 ? 41.539 -26.691 2.329 1.00 21.83 161 ILE A N 1
ATOM 1418 C CA . ILE A 1 182 ? 40.619 -25.624 2.645 1.00 22.35 161 ILE A CA 1
ATOM 1419 C C . ILE A 1 182 ? 41.241 -24.226 2.418 1.00 22.67 161 ILE A C 1
ATOM 1420 O O . ILE A 1 182 ? 40.684 -23.311 1.790 1.00 23.51 161 ILE A O 1
ATOM 1425 N N . ASN A 1 183 ? 42.424 -24.009 2.996 1.00 22.58 162 ASN A N 1
ATOM 1426 C CA . ASN A 1 183 ? 43.038 -22.704 2.966 1.00 22.65 162 ASN A CA 1
ATOM 1427 C C . ASN A 1 183 ? 43.403 -22.252 1.561 1.00 24.34 162 ASN A C 1
ATOM 1428 O O . ASN A 1 183 ? 43.550 -21.081 1.307 1.00 24.54 162 ASN A O 1
ATOM 1433 N N . SER A 1 184 ? 43.593 -23.205 0.646 1.00 25.17 163 SER A N 1
ATOM 1434 C CA . SER A 1 184 ? 43.914 -22.895 -0.751 1.00 25.90 163 SER A CA 1
ATOM 1435 C C . SER A 1 184 ? 42.851 -22.061 -1.430 1.00 25.31 163 SER A C 1
ATOM 1436 O O . SER A 1 184 ? 43.118 -21.373 -2.414 1.00 26.28 163 SER A O 1
ATOM 1439 N N . ILE A 1 185 ? 41.638 -22.115 -0.897 1.00 23.86 164 ILE A N 1
ATOM 1440 C CA . ILE A 1 185 ? 40.496 -21.448 -1.472 1.00 26.05 164 ILE A CA 1
ATOM 1441 C C . ILE A 1 185 ? 40.735 -19.937 -1.532 1.00 24.44 164 ILE A C 1
ATOM 1442 O O . ILE A 1 185 ? 40.314 -19.283 -2.507 1.00 23.51 164 ILE A O 1
ATOM 1447 N N . VAL A 1 186 ? 41.525 -19.375 -0.605 1.00 23.27 165 VAL A N 1
ATOM 1448 C CA . VAL A 1 186 ? 41.779 -17.933 -0.653 1.00 23.86 165 VAL A CA 1
ATOM 1449 C C . VAL A 1 186 ? 42.508 -17.529 -1.940 1.00 23.28 165 VAL A C 1
ATOM 1450 O O . VAL A 1 186 ? 42.423 -16.336 -2.342 1.00 23.30 165 VAL A O 1
ATOM 1454 N N . GLU A 1 187 ? 43.224 -18.469 -2.602 1.00 22.29 166 GLU A N 1
ATOM 1455 C CA . GLU A 1 187 ? 44.001 -18.161 -3.769 1.00 24.32 166 GLU A CA 1
ATOM 1456 C C . GLU A 1 187 ? 43.139 -18.023 -5.010 1.00 24.48 166 GLU A C 1
ATOM 1457 O O . GLU A 1 187 ? 43.478 -17.245 -5.918 1.00 24.57 166 GLU A O 1
ATOM 1461 N N . TRP A 1 188 ? 42.063 -18.850 -5.065 1.00 24.32 167 TRP A N 1
ATOM 1462 C CA . TRP A 1 188 ? 41.312 -19.027 -6.329 1.00 24.05 167 TRP A CA 1
ATOM 1463 C C . TRP A 1 188 ? 39.861 -18.562 -6.313 1.00 23.89 167 TRP A C 1
ATOM 1464 O O . TRP A 1 188 ? 39.272 -18.322 -7.365 1.00 23.74 167 TRP A O 1
ATOM 1475 N N . TYR A 1 189 ? 39.256 -18.471 -5.128 1.00 22.04 168 TYR A N 1
ATOM 1476 C CA . TYR A 1 189 ? 37.834 -18.182 -5.012 1.00 21.74 168 TYR A CA 1
ATOM 1477 C C . TYR A 1 189 ? 37.572 -16.718 -5.155 1.00 22.12 168 TYR A C 1
ATOM 1478 O O . TYR A 1 189 ? 38.246 -15.904 -4.557 1.00 22.92 168 TYR A O 1
ATOM 1487 N N . ARG A 1 190 ? 36.605 -16.384 -6.041 1.00 24.86 169 ARG A N 1
ATOM 1488 C CA . ARG A 1 190 ? 36.081 -15.055 -6.179 1.00 26.50 169 ARG A CA 1
ATOM 1489 C C . ARG A 1 190 ? 34.561 -15.181 -6.105 1.00 28.21 169 ARG A C 1
ATOM 1490 O O . ARG A 1 190 ? 33.974 -15.995 -6.844 1.00 28.10 169 ARG A O 1
ATOM 1498 N N . PRO A 1 191 ? 33.927 -14.347 -5.281 1.00 29.55 170 PRO A N 1
ATOM 1499 C CA . PRO A 1 191 ? 32.499 -14.422 -5.308 1.00 31.83 170 PRO A CA 1
ATOM 1500 C C . PRO A 1 191 ? 31.940 -13.858 -6.612 1.00 33.13 170 PRO A C 1
ATOM 1501 O O . PRO A 1 191 ? 32.563 -12.983 -7.208 1.00 33.09 170 PRO A O 1
ATOM 1505 N N . GLU A 1 192 ? 30.825 -14.422 -7.061 1.00 36.59 171 GLU A N 1
ATOM 1506 C CA . GLU A 1 192 ? 29.924 -13.721 -8.006 1.00 37.71 171 GLU A CA 1
ATOM 1507 C C . GLU A 1 192 ? 29.126 -12.684 -7.236 1.00 38.68 171 GLU A C 1
ATOM 1508 O O . GLU A 1 192 ? 29.514 -11.510 -7.132 1.00 39.38 171 GLU A O 1
ATOM 1511 N N . SER A 1 204 ? 20.031 -23.771 -9.301 1.00 39.41 183 SER A N 1
ATOM 1512 C CA . SER A 1 204 ? 18.783 -23.048 -9.475 1.00 38.34 183 SER A CA 1
ATOM 1513 C C . SER A 1 204 ? 18.401 -22.143 -8.276 1.00 37.69 183 SER A C 1
ATOM 1514 O O . SER A 1 204 ? 17.402 -21.403 -8.375 1.00 38.45 183 SER A O 1
ATOM 1517 N N . GLY A 1 205 ? 19.162 -22.195 -7.173 1.00 36.43 184 GLY A N 1
ATOM 1518 C CA . GLY A 1 205 ? 18.919 -21.298 -6.032 1.00 35.32 184 GLY A CA 1
ATOM 1519 C C . GLY A 1 205 ? 19.144 -19.866 -6.500 1.00 34.51 184 GLY A C 1
ATOM 1520 O O . GLY A 1 205 ? 19.973 -19.657 -7.420 1.00 33.71 184 GLY A O 1
ATOM 1521 N N . VAL A 1 206 ? 18.444 -18.884 -5.907 1.00 32.51 185 VAL A N 1
ATOM 1522 C CA . VAL A 1 206 ? 18.578 -17.490 -6.419 1.00 31.74 185 VAL A CA 1
ATOM 1523 C C . VAL A 1 206 ? 19.953 -16.917 -6.104 1.00 30.65 185 VAL A C 1
ATOM 1524 O O . VAL A 1 206 ? 20.480 -16.118 -6.869 1.00 30.30 185 VAL A O 1
ATOM 1528 N N . SER A 1 207 ? 20.517 -17.280 -4.966 1.00 27.42 186 SER A N 1
ATOM 1529 C CA . SER A 1 207 ? 21.872 -16.849 -4.655 1.00 27.23 186 SER A CA 1
ATOM 1530 C C . SER A 1 207 ? 22.591 -17.951 -3.911 1.00 25.80 186 SER A C 1
ATOM 1531 O O . SER A 1 207 ? 21.959 -18.844 -3.322 1.00 25.57 186 SER A O 1
ATOM 1534 N N . GLY A 1 208 ? 23.910 -17.883 -3.959 1.00 24.63 187 GLY A N 1
ATOM 1535 C CA . GLY A 1 208 ? 24.764 -18.755 -3.148 1.00 23.37 187 GLY A CA 1
ATOM 1536 C C . GLY A 1 208 ? 25.092 -20.121 -3.721 1.00 23.43 187 GLY A C 1
ATOM 1537 O O . GLY A 1 208 ? 25.748 -20.902 -3.069 1.00 22.38 187 GLY A O 1
ATOM 1538 N N . ALA A 1 209 ? 24.663 -20.401 -4.958 1.00 23.22 188 ALA A N 1
ATOM 1539 C CA . ALA A 1 209 ? 24.910 -21.715 -5.592 1.00 23.05 188 ALA A CA 1
ATOM 1540 C C . ALA A 1 209 ? 26.394 -21.999 -5.727 1.00 21.86 188 ALA A C 1
ATOM 1541 O O . ALA A 1 209 ? 26.846 -23.124 -5.454 1.00 22.00 188 ALA A O 1
ATOM 1543 N N . GLY A 1 210 ? 27.166 -21.000 -6.128 1.00 20.87 189 GLY A N 1
ATOM 1544 C CA . GLY A 1 210 ? 28.604 -21.265 -6.274 1.00 21.92 189 GLY A CA 1
ATOM 1545 C C . GLY A 1 210 ? 29.290 -21.576 -4.953 1.00 22.00 189 GLY A C 1
ATOM 1546 O O . GLY A 1 210 ? 30.204 -22.401 -4.857 1.00 23.04 189 GLY A O 1
ATOM 1547 N N . GLU A 1 211 ? 28.847 -20.893 -3.904 1.00 21.35 190 GLU A N 1
ATOM 1548 C CA . GLU A 1 211 ? 29.351 -21.114 -2.553 1.00 21.22 190 GLU A CA 1
ATOM 1549 C C . GLU A 1 211 ? 29.000 -22.523 -2.056 1.00 20.47 190 GLU A C 1
ATOM 1550 O O . GLU A 1 211 ? 29.838 -23.256 -1.532 1.00 20.92 190 GLU A O 1
ATOM 1556 N N . ARG A 1 212 ? 27.745 -22.907 -2.221 1.00 19.83 191 ARG A N 1
ATOM 1557 C CA . ARG A 1 212 ? 27.324 -24.222 -1.835 1.00 20.14 191 ARG A CA 1
ATOM 1558 C C . ARG A 1 212 ? 28.106 -25.279 -2.558 1.00 20.51 191 ARG A C 1
ATOM 1559 O O . ARG A 1 212 ? 28.381 -26.308 -1.995 1.00 21.02 191 ARG A O 1
ATOM 1567 N N . GLU A 1 213 ? 28.415 -25.024 -3.824 1.00 21.83 192 GLU A N 1
ATOM 1568 C CA . GLU A 1 213 ? 29.106 -26.007 -4.647 1.00 22.08 192 GLU A CA 1
ATOM 1569 C C . GLU A 1 213 ? 30.462 -26.262 -4.047 1.00 22.14 192 GLU A C 1
ATOM 1570 O O . GLU A 1 213 ? 30.913 -27.423 -3.967 1.00 22.15 192 GLU A O 1
ATOM 1576 N N . VAL A 1 214 ? 31.154 -25.194 -3.653 1.00 20.95 193 VAL A N 1
ATOM 1577 C CA . VAL A 1 214 ? 32.522 -25.354 -3.072 1.00 21.06 193 VAL A CA 1
ATOM 1578 C C . VAL A 1 214 ? 32.462 -26.085 -1.756 1.00 21.66 193 VAL A C 1
ATOM 1579 O O . VAL A 1 214 ? 33.220 -27.034 -1.535 1.00 22.15 193 VAL A O 1
ATOM 1583 N N . VAL A 1 215 ? 31.530 -25.720 -0.900 1.00 21.67 194 VAL A N 1
ATOM 1584 C CA . VAL A 1 215 ? 31.401 -26.389 0.387 1.00 22.05 194 VAL A CA 1
ATOM 1585 C C . VAL A 1 215 ? 31.117 -27.872 0.225 1.00 21.50 194 VAL A C 1
ATOM 1586 O O . VAL A 1 215 ? 31.755 -28.718 0.873 1.00 22.15 194 VAL A O 1
ATOM 1590 N N . ASP A 1 216 ? 30.173 -28.207 -0.645 1.00 22.34 195 ASP A N 1
ATOM 1591 C CA . ASP A 1 216 ? 29.830 -29.598 -0.907 1.00 22.00 195 ASP A CA 1
ATOM 1592 C C . ASP A 1 216 ? 30.979 -30.401 -1.461 1.00 22.17 195 ASP A C 1
ATOM 1593 O O . ASP A 1 216 ? 31.235 -31.525 -1.067 1.00 23.45 195 ASP A O 1
ATOM 1598 N N . ALA A 1 217 ? 31.716 -29.815 -2.377 1.00 22.54 196 ALA A N 1
ATOM 1599 C CA . ALA A 1 217 ? 32.875 -30.468 -3.009 1.00 22.24 196 ALA A CA 1
ATOM 1600 C C . ALA A 1 217 ? 33.942 -30.735 -1.994 1.00 23.09 196 ALA A C 1
ATOM 1601 O O . ALA A 1 217 ? 34.527 -31.781 -1.987 1.00 23.81 196 ALA A O 1
ATOM 1603 N N . VAL A 1 218 ? 34.244 -29.739 -1.152 1.00 23.00 197 VAL A N 1
ATOM 1604 C CA . VAL A 1 218 ? 35.289 -29.926 -0.149 1.00 22.55 197 VAL A CA 1
ATOM 1605 C C . VAL A 1 218 ? 34.860 -31.028 0.777 1.00 23.85 197 VAL A C 1
ATOM 1606 O O . VAL A 1 218 ? 35.671 -31.888 1.119 1.00 23.04 197 VAL A O 1
ATOM 1610 N N . ALA A 1 219 ? 33.605 -30.981 1.241 1.00 23.28 198 ALA A N 1
ATOM 1611 C CA . ALA A 1 219 ? 33.151 -32.055 2.158 1.00 24.80 198 ALA A CA 1
ATOM 1612 C C . ALA A 1 219 ? 33.286 -33.418 1.517 1.00 24.58 198 ALA A C 1
ATOM 1613 O O . ALA A 1 219 ? 33.776 -34.367 2.165 1.00 26.05 198 ALA A O 1
ATOM 1615 N N . ARG A 1 220 ? 32.878 -33.532 0.268 1.00 23.98 199 ARG A N 1
ATOM 1616 C CA . ARG A 1 220 ? 32.935 -34.833 -0.452 1.00 24.63 199 ARG A CA 1
ATOM 1617 C C . ARG A 1 220 ? 34.353 -35.341 -0.608 1.00 24.35 199 ARG A C 1
ATOM 1618 O O . ARG A 1 220 ? 34.664 -36.500 -0.327 1.00 23.92 199 ARG A O 1
ATOM 1626 N N . LEU A 1 221 ? 35.238 -34.456 -1.026 1.00 23.36 200 LEU A N 1
ATOM 1627 C CA . LEU A 1 221 ? 36.635 -34.864 -1.223 1.00 23.05 200 LEU A CA 1
ATOM 1628 C C . LEU A 1 221 ? 37.355 -35.124 0.064 1.00 22.60 200 LEU A C 1
ATOM 1629 O O . LEU A 1 221 ? 38.094 -36.109 0.167 1.00 23.87 200 LEU A O 1
ATOM 1634 N N . VAL A 1 222 ? 37.129 -34.299 1.109 1.00 22.18 201 VAL A N 1
ATOM 1635 C CA . VAL A 1 222 ? 37.761 -34.547 2.382 1.00 22.59 201 VAL A CA 1
ATOM 1636 C C . VAL A 1 222 ? 37.376 -35.926 2.956 1.00 22.88 201 VAL A C 1
ATOM 1637 O O . VAL A 1 222 ? 38.241 -36.667 3.454 1.00 23.96 201 VAL A O 1
ATOM 1641 N N . PHE A 1 223 ? 36.084 -36.274 2.910 1.00 22.38 202 PHE A N 1
ATOM 1642 C CA . PHE A 1 223 ? 35.601 -37.498 3.565 1.00 22.07 202 PHE A CA 1
ATOM 1643 C C . PHE A 1 223 ? 35.680 -38.733 2.688 1.00 23.05 202 PHE A C 1
ATOM 1644 O O . PHE A 1 223 ? 35.925 -39.846 3.202 1.00 24.56 202 PHE A O 1
ATOM 1652 N N . GLY A 1 224 ? 35.450 -38.546 1.390 1.00 23.87 203 GLY A N 1
ATOM 1653 C CA . GLY A 1 224 ? 35.446 -39.686 0.430 1.00 23.46 203 GLY A CA 1
ATOM 1654 C C . GLY A 1 224 ? 36.499 -39.662 -0.649 1.00 23.29 203 GLY A C 1
ATOM 1655 O O . GLY A 1 224 ? 36.630 -40.685 -1.370 1.00 25.51 203 GLY A O 1
ATOM 1656 N N . GLY A 1 225 ? 37.236 -38.583 -0.826 1.00 23.56 204 GLY A N 1
ATOM 1657 C CA . GLY A 1 225 ? 38.280 -38.545 -1.863 1.00 23.36 204 GLY A CA 1
ATOM 1658 C C . GLY A 1 225 ? 37.704 -38.587 -3.262 1.00 23.70 204 GLY A C 1
ATOM 1659 O O . GLY A 1 225 ? 36.481 -38.462 -3.449 1.00 24.30 204 GLY A O 1
ATOM 1660 N N . LEU A 1 226 ? 38.532 -38.863 -4.247 1.00 24.54 205 LEU A N 1
ATOM 1661 C CA . LEU A 1 226 ? 38.100 -38.843 -5.631 1.00 23.93 205 LEU A CA 1
ATOM 1662 C C . LEU A 1 226 ? 37.455 -40.153 -6.099 1.00 25.47 205 LEU A C 1
ATOM 1663 O O . LEU A 1 226 ? 36.738 -40.171 -7.102 1.00 24.59 205 LEU A O 1
ATOM 1668 N N . ARG A 1 227 ? 37.760 -41.270 -5.446 1.00 25.84 206 ARG A N 1
ATOM 1669 C CA . ARG A 1 227 ? 37.362 -42.558 -6.001 1.00 29.29 206 ARG A CA 1
ATOM 1670 C C . ARG A 1 227 ? 35.865 -42.75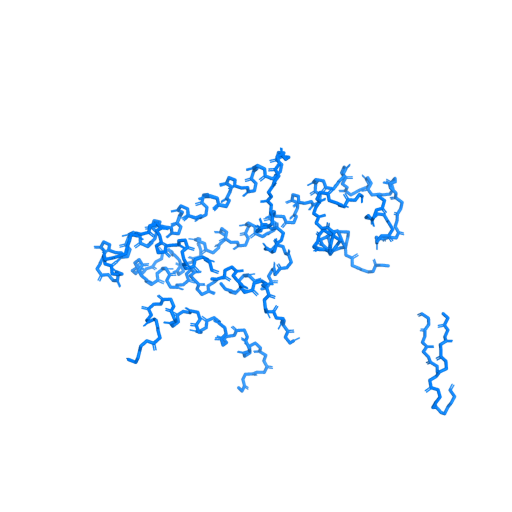9 -5.979 1.00 30.92 206 ARG A C 1
ATOM 1671 O O . ARG A 1 227 ? 35.195 -42.428 -4.981 1.00 31.02 206 ARG A O 1
ATOM 1679 N N . LYS A 1 228 ? 35.340 -43.356 -7.060 1.00 33.48 207 LYS A N 1
ATOM 1680 C CA . LYS A 1 228 ? 33.942 -43.783 -7.058 1.00 35.10 207 LYS A CA 1
ATOM 1681 C C . LYS A 1 228 ? 33.688 -44.860 -5.956 1.00 36.34 207 LYS A C 1
ATOM 1682 O O . LYS A 1 228 ? 32.707 -44.772 -5.156 1.00 36.88 207 LYS A O 1
#

Secondary structure (DSSP, 8-state):
-----SS--------S-HHHHHHHHHHHH-TTT---HHHHHHTS-HHHHTTT-SSHHHHHHHHHHHHHHHHHHHTTSHHHHSS-HHHHHHHHHH-------HHHHHHHHH----SHHHHHHHHHHHHHHHHHHHHHHHHHHTTSS-SSS-HHHHHHHHH--TTHHHH------SS-HHHHHHHHHHHHHHHH-S--

Sequence (196 aa):
GRENLYFQGTTAKTPETLLSVAVQVFIIERGYDGTSEHLSKAAGISKSSIYHHVTGKEELLRRAVSRRALDELFGILDEEHARVGTAAERRLEYVVRRRVEVLLAELPYVTLLLRVRGNTGTERRWALEERRRRRREFDDHRRVAALLKDAAAEGDVRADVEVRRLATRLVFGINSIVEWYRPESGVSGAGEREVVDAVARLVFGGLRK

Foldseek 3Di:
DWDFPPDPTTHDDQPDDLLVQLLVVCVVQNLVRDAVNSCVSNVHDPVVCVVPDPGSLVSLLVLLVVLLCLLVVLCPDPQLPDDALVSNLLSSLLSLVSVCSVSSLVNLVRLDDDDPSSVVSVVSVVVSLVVSLVSQVRCVVVVQHDDPDDSSVLSVVLVCSSCCSVPDDDDVPPDCPVSVVVSVVSSCCSRPNDDD

InterPro domains:
  IPR001647 DNA-binding HTH domain, TetR-type [PF00440] (14-59)
  IPR001647 DNA-binding HTH domain, TetR-type [PR00455] (14-27)
  IPR001647 DNA-binding HTH domain, TetR-type [PR00455] (35-58)
  IPR001647 DNA-binding HTH domain, TetR-type [PS50977] (8-68)
  IPR009057 Homedomain-like superfamily [SSF46689] (2-86)
  IPR036271 Tetracyclin repressor-like, C-terminal domain superfamily [SSF48498] (81-174)
  IPR041490 HTH-type transcriptional repressor KstR2, C-terminal [PF17932] (80-176)
  IPR050109 HTH-type, TetR-like transcriptional regulator [PTHR30055] (3-207)

CATH classification: 1.10.10.60 (+1 more: 1.10.357.10)

Solvent-accessible surface area: 12545 Å² total